Protein AF-A0A7W1DDN1-F1 (afdb_monomer)

Nearest PDB structures (foldseek):
  5iq5-assembly1_A  TM=3.857E-01  e=1.465E-01  Mayaro virus (strain Brazil)
  5isn-assembly1_A  TM=3.087E-01  e=7.282E-02  Venezuelan equine encephalitis virus (strain P676)
  8ro4-assembly1_C  TM=3.007E-01  e=2.648E-01  Agrobacterium tumefaciens
  8xca-assembly1_A  TM=4.453E-01  e=1.836E+00  unidentified

Radius of gyration: 21.24 Å; Cα contacts (8 Å, |Δi|>4): 737; chains: 1; bounding box: 54×48×70 Å

Mean predicted aligned error: 6.07 Å

Foldseek 3Di:
DVVVVVVVVVVVVVVVVVVVVLQCCFQPNQLLDADEAEAAAAWAPQFPVQAQAKEKEFEAQAFPDVSKQLVSLLVLLVVCLVVQGQAYEYAANLHHAQPVDLDDPPDDPVNVVSLLVSLLSSLVSNLVCVVSVHAAEYEHEQVCQNHPDLPHDGHVVSVVSSQVSNVVSVYHYAELAKDWRDRDDPPPPPDPDPPPSSNTEIEFEAHYVSNVRGDPPSHLVRADPSHIYAYEHADCVSQQPDEAQSALHYEYEHCLLLQADDPPPSQDHPCVVVDPDDDGRFAWDPPGHHHNHTYTYANHSTDDPDSTHHPRYHYMYMYGYRYDYD

Solvent-accessible surface area (backbone atoms only — not comparable to full-atom values): 16936 Å² total; per-residue (Å²): 114,78,68,59,56,52,52,52,51,50,51,50,51,49,53,52,50,52,52,52,52,52,49,47,39,14,49,66,47,37,47,65,43,73,39,78,45,81,43,81,42,57,28,46,60,45,37,76,92,48,54,68,40,33,38,34,40,40,22,25,46,16,30,71,42,75,84,56,35,65,70,43,52,47,52,48,47,54,47,48,61,75,65,61,38,72,30,38,41,35,20,14,18,49,28,50,35,71,49,80,66,90,76,60,97,70,72,51,73,64,62,53,50,53,50,52,50,25,45,52,48,42,34,58,62,50,36,62,42,45,78,68,72,36,52,36,37,29,22,46,19,36,26,33,23,32,20,64,48,68,85,43,70,65,34,67,69,49,34,50,52,47,48,54,50,31,44,74,55,60,33,46,71,30,62,33,28,50,42,76,47,62,83,83,58,92,86,56,88,83,60,99,60,82,82,77,61,92,63,26,42,29,46,30,16,23,22,21,53,52,68,72,46,51,35,61,71,63,15,51,72,62,50,62,87,79,57,16,55,43,35,37,21,6,47,58,73,59,50,59,75,42,60,61,61,73,36,46,35,28,39,20,13,72,47,35,25,45,22,52,38,61,89,97,36,73,66,47,34,69,54,55,80,75,46,98,57,89,71,64,16,37,48,76,54,79,99,58,58,34,61,66,37,38,45,32,28,39,28,10,45,32,58,71,104,50,62,49,16,35,86,36,48,16,39,44,39,36,32,36,32,37,65,32,80,128

Sequence (326 aa):
MASIWKYVKYIAFGLTGVVVLLLIWGVVIEPRLVDYKEETAVVPNLPAPWEGKRIALIADLQIGMWLGNENTITKIVNRIIKERPAAVLVAGDFVYKPTDEDEREDVEIEDVRNFMSEVNEAAALLRPLINAEIPTYAVLGNHDYGMGYPDSVKNERLAIAVRQTLETTGVRVIDNAAVPLVLSDERNTQNNSAINTDAALYVVGIGSRYAGNDKPEIALAQVPENASRIIFMHNPNSFAAFPAYTAPLAVAGHTHGGQIRIPFTENWSWMALLADEKIHGDGWIDGYGQAGNRLYVNRGIGFSYFPIRINCRPELTMFSLRRGNN

Structure (mmCIF, N/CA/C/O backbone):
data_AF-A0A7W1DDN1-F1
#
_entry.id   AF-A0A7W1DDN1-F1
#
loop_
_atom_site.group_PDB
_atom_site.id
_atom_site.type_symbol
_atom_site.label_atom_id
_atom_site.label_alt_id
_atom_site.label_comp_id
_atom_site.label_asym_id
_atom_site.label_entity_id
_atom_site.label_seq_id
_atom_site.pdbx_PDB_ins_code
_atom_site.Cartn_x
_atom_site.Cartn_y
_atom_site.Cartn_z
_atom_site.occupancy
_atom_site.B_iso_or_equiv
_atom_site.auth_seq_id
_atom_site.auth_comp_id
_atom_site.auth_asym_id
_atom_site.auth_atom_id
_atom_site.pdbx_PDB_model_num
ATOM 1 N N . MET A 1 1 ? 24.426 -26.703 -47.563 1.00 59.41 1 MET A N 1
ATOM 2 C CA . MET A 1 1 ? 24.827 -25.972 -46.336 1.00 59.41 1 MET A CA 1
ATOM 3 C C . MET A 1 1 ? 24.446 -24.488 -46.345 1.00 59.41 1 MET A C 1
ATOM 5 O O . MET A 1 1 ? 23.893 -24.042 -45.351 1.00 59.41 1 MET A O 1
ATOM 9 N N . ALA A 1 2 ? 24.645 -23.722 -47.429 1.00 63.59 2 ALA A N 1
ATOM 10 C CA . ALA A 1 2 ? 24.319 -22.282 -47.466 1.00 63.59 2 ALA A CA 1
ATOM 11 C C . ALA A 1 2 ? 22.829 -21.921 -47.221 1.00 63.59 2 ALA A C 1
ATOM 13 O O . ALA A 1 2 ? 22.548 -20.855 -46.679 1.00 63.59 2 ALA A O 1
ATOM 14 N N . SER A 1 3 ? 21.870 -22.797 -47.564 1.00 76.19 3 SER A N 1
ATOM 15 C CA . SER A 1 3 ? 20.437 -22.523 -47.345 1.00 76.19 3 SER A CA 1
ATOM 16 C C . SER A 1 3 ? 20.014 -22.631 -45.877 1.00 76.19 3 SER A C 1
ATOM 18 O O . SER A 1 3 ? 19.215 -21.819 -45.424 1.00 76.19 3 SER A O 1
ATOM 20 N N . ILE A 1 4 ? 20.591 -23.563 -45.108 1.00 81.19 4 ILE A N 1
ATOM 21 C CA . ILE A 1 4 ? 20.276 -23.767 -43.683 1.00 81.19 4 ILE A CA 1
ATOM 22 C C . ILE A 1 4 ? 20.675 -22.528 -42.870 1.00 81.19 4 ILE A C 1
ATOM 24 O O . ILE A 1 4 ? 19.881 -22.027 -42.079 1.00 81.19 4 ILE A O 1
ATOM 28 N N . TRP A 1 5 ? 21.849 -21.953 -43.144 1.00 83.25 5 TRP A N 1
ATOM 29 C CA . TRP A 1 5 ? 22.315 -20.726 -42.487 1.00 83.25 5 TRP A CA 1
ATOM 30 C C . TRP A 1 5 ? 21.426 -19.506 -42.754 1.00 83.25 5 TRP A C 1
ATOM 32 O O . TRP A 1 5 ? 21.336 -18.624 -41.904 1.00 83.25 5 TRP A O 1
ATOM 42 N N . LYS A 1 6 ? 20.741 -19.446 -43.903 1.00 84.12 6 LYS A N 1
ATOM 43 C CA . LYS A 1 6 ? 19.765 -18.388 -44.203 1.00 84.12 6 LYS A CA 1
ATOM 44 C C . LYS A 1 6 ? 18.532 -18.501 -43.297 1.00 84.12 6 LYS A C 1
ATOM 46 O O . LYS A 1 6 ? 18.113 -17.500 -42.725 1.00 84.12 6 LYS A O 1
ATOM 51 N N . TYR A 1 7 ? 18.000 -19.711 -43.112 1.00 86.31 7 TYR A N 1
ATOM 52 C CA . TYR A 1 7 ? 16.865 -19.954 -42.213 1.00 86.31 7 TYR A CA 1
ATOM 53 C C . TYR A 1 7 ? 17.231 -19.737 -40.745 1.00 86.31 7 TYR A C 1
ATOM 55 O O . TYR A 1 7 ? 16.480 -19.077 -40.036 1.00 86.31 7 TYR A O 1
ATOM 63 N N . VAL A 1 8 ? 18.409 -20.196 -40.309 1.00 89.12 8 VAL A N 1
ATOM 64 C CA . VAL A 1 8 ? 18.917 -19.928 -38.952 1.00 89.12 8 VAL A CA 1
ATOM 65 C C . VAL A 1 8 ? 19.012 -18.422 -38.691 1.00 89.12 8 VAL A C 1
ATOM 67 O O . VAL A 1 8 ? 18.563 -17.961 -37.648 1.00 89.12 8 VAL A O 1
ATOM 70 N N . LYS A 1 9 ? 19.512 -17.632 -39.655 1.00 87.94 9 LYS A N 1
ATOM 71 C CA . LYS A 1 9 ? 19.563 -16.163 -39.542 1.00 87.94 9 LYS A CA 1
ATOM 72 C C . LYS A 1 9 ? 18.176 -15.528 -39.436 1.00 87.94 9 LYS A C 1
ATOM 74 O O . LYS A 1 9 ? 18.003 -14.628 -38.624 1.00 87.94 9 LYS A O 1
ATOM 79 N N . TYR A 1 10 ? 17.196 -15.980 -40.220 1.00 91.19 10 TYR A N 1
ATOM 80 C CA . TYR A 1 10 ? 15.832 -15.447 -40.125 1.00 91.19 10 TYR A CA 1
ATOM 81 C C . TYR A 1 10 ? 15.130 -15.836 -38.827 1.00 91.19 10 TYR A C 1
ATOM 83 O O . TYR A 1 10 ? 14.442 -14.999 -38.254 1.00 91.19 10 TYR A O 1
ATOM 91 N N . ILE A 1 11 ? 15.331 -17.063 -38.343 1.00 91.38 11 ILE A N 1
ATOM 92 C CA . ILE A 1 11 ? 14.810 -17.500 -37.043 1.00 91.38 11 ILE A CA 1
ATOM 93 C C . ILE A 1 11 ? 15.438 -16.661 -35.931 1.00 91.38 11 ILE A C 1
ATOM 95 O O . ILE A 1 11 ? 14.713 -16.109 -35.112 1.00 91.38 11 ILE A O 1
ATOM 99 N N . ALA A 1 12 ? 16.764 -16.499 -35.936 1.00 90.06 12 ALA A N 1
ATOM 100 C CA . ALA A 1 12 ? 17.459 -15.663 -34.964 1.00 90.06 12 ALA A CA 1
ATOM 101 C C . ALA A 1 12 ? 16.953 -14.212 -35.004 1.00 90.06 12 ALA A C 1
ATOM 103 O O . ALA A 1 12 ? 16.608 -13.663 -33.966 1.00 90.06 12 ALA A O 1
ATOM 104 N N . PHE A 1 13 ? 16.816 -13.621 -36.196 1.00 92.75 13 PHE A N 1
ATOM 105 C CA . PHE A 1 13 ? 16.276 -12.269 -36.360 1.00 92.75 13 PHE A CA 1
ATOM 106 C C . PHE A 1 13 ? 14.831 -12.149 -35.857 1.00 92.75 13 PHE A C 1
ATOM 108 O O . PHE A 1 13 ? 14.495 -11.182 -35.177 1.00 92.75 13 PHE A O 1
ATOM 115 N N . GLY A 1 14 ? 13.984 -13.143 -36.142 1.00 92.69 14 GLY A N 1
ATOM 116 C CA . GLY A 1 14 ? 12.615 -13.202 -35.635 1.00 92.69 14 GLY A CA 1
ATOM 117 C C . GLY A 1 14 ? 12.566 -13.270 -34.108 1.00 92.69 14 GLY A C 1
ATOM 118 O O . GLY A 1 14 ? 11.836 -12.501 -33.489 1.00 92.69 14 GLY A O 1
ATOM 119 N N . LEU A 1 15 ? 13.391 -14.123 -33.494 1.00 93.38 15 LEU A N 1
ATOM 120 C CA . LEU A 1 15 ? 13.499 -14.234 -32.036 1.00 93.38 15 LEU A CA 1
ATOM 121 C C . LEU A 1 15 ? 14.002 -12.934 -31.402 1.00 93.38 15 LEU A C 1
ATOM 123 O O . LEU A 1 15 ? 13.421 -12.472 -30.423 1.00 93.38 15 LEU A O 1
ATOM 127 N N . THR A 1 16 ? 15.024 -12.299 -31.982 1.00 93.38 16 THR A N 1
ATOM 128 C CA . THR A 1 16 ? 15.487 -10.978 -31.536 1.00 93.38 16 THR A CA 1
ATOM 129 C C . THR A 1 16 ? 14.369 -9.943 -31.631 1.00 93.38 16 THR A C 1
ATOM 131 O O . THR A 1 16 ? 14.168 -9.183 -30.688 1.00 93.38 16 THR A O 1
ATOM 134 N N . GLY A 1 17 ? 13.600 -9.941 -32.724 1.00 95.44 17 GLY A N 1
ATOM 135 C CA . GLY A 1 17 ? 12.442 -9.064 -32.884 1.00 95.44 17 GLY A CA 1
ATOM 136 C C . GLY A 1 17 ? 11.401 -9.253 -31.777 1.00 95.44 17 GLY A C 1
ATOM 137 O O . GLY A 1 17 ? 10.940 -8.270 -31.203 1.00 95.44 17 GLY A O 1
ATOM 138 N N . VAL A 1 18 ? 11.083 -10.500 -31.417 1.00 94.06 18 VAL A N 1
ATOM 139 C CA . VAL A 1 18 ? 10.159 -10.808 -30.311 1.00 94.06 18 VAL A CA 1
ATOM 140 C C . VAL A 1 18 ? 10.694 -10.295 -28.974 1.00 94.06 18 VAL A C 1
ATOM 142 O O . VAL A 1 18 ? 9.952 -9.653 -28.238 1.00 94.06 18 VAL A O 1
ATOM 145 N N . VAL A 1 19 ? 11.976 -10.518 -28.670 1.00 93.81 19 VAL A N 1
ATOM 146 C CA . VAL A 1 19 ? 12.595 -10.023 -27.428 1.00 93.81 19 VAL A CA 1
ATOM 147 C C . VAL A 1 19 ? 12.549 -8.496 -27.361 1.00 93.81 19 VAL A C 1
ATOM 149 O O . VAL A 1 19 ? 12.159 -7.944 -26.337 1.00 93.81 19 VAL A O 1
ATOM 152 N N . VAL A 1 20 ? 12.877 -7.801 -28.455 1.00 95.44 20 VAL A N 1
ATOM 153 C CA . VAL A 1 20 ? 12.804 -6.332 -28.517 1.00 95.44 20 VAL A CA 1
ATOM 154 C C . VAL A 1 20 ? 11.375 -5.843 -28.288 1.00 95.44 20 VAL A C 1
ATOM 156 O O . VAL A 1 20 ? 11.170 -4.913 -27.513 1.00 95.44 20 VAL A O 1
ATOM 159 N N . LEU A 1 21 ? 10.378 -6.479 -28.906 1.00 96.06 21 LEU A N 1
ATOM 160 C CA . LEU A 1 21 ? 8.973 -6.123 -28.698 1.00 96.06 21 LEU A CA 1
ATOM 161 C C . LEU A 1 21 ? 8.521 -6.365 -27.253 1.00 96.06 21 LEU A C 1
ATOM 163 O O . LEU A 1 21 ? 7.817 -5.523 -26.702 1.00 96.06 21 LEU A O 1
ATOM 167 N N . LEU A 1 22 ? 8.953 -7.462 -26.623 1.00 94.75 22 LEU A N 1
ATOM 168 C CA . LEU A 1 22 ? 8.669 -7.742 -25.212 1.00 94.75 22 LEU A CA 1
ATOM 169 C C . LEU A 1 22 ? 9.327 -6.724 -24.277 1.00 94.75 22 LEU A C 1
ATOM 171 O O . LEU A 1 22 ? 8.698 -6.301 -23.312 1.00 94.75 22 LEU A O 1
ATOM 175 N N . LEU A 1 23 ? 10.553 -6.286 -24.571 1.00 94.62 23 LEU A N 1
ATOM 176 C CA . LEU A 1 23 ? 11.222 -5.230 -23.807 1.00 94.62 23 LEU A CA 1
ATOM 177 C C . LEU A 1 23 ? 10.514 -3.882 -23.973 1.00 94.62 23 LEU A C 1
ATOM 179 O O . LEU A 1 23 ? 10.265 -3.199 -22.984 1.00 94.62 23 LEU A O 1
ATOM 183 N N . ILE A 1 24 ? 10.129 -3.510 -25.199 1.00 96.06 24 ILE A N 1
ATOM 184 C CA . ILE A 1 24 ? 9.346 -2.287 -25.443 1.00 96.06 24 ILE A CA 1
ATOM 185 C C . ILE A 1 24 ? 8.025 -2.355 -24.678 1.00 96.06 24 ILE A C 1
ATOM 187 O O . ILE A 1 24 ? 7.665 -1.406 -23.981 1.00 96.06 24 ILE A O 1
ATOM 191 N N . TRP A 1 25 ? 7.320 -3.482 -24.771 1.00 96.56 25 TRP A N 1
ATOM 192 C CA . TRP A 1 25 ? 6.088 -3.709 -24.031 1.00 96.56 25 TRP A CA 1
ATOM 193 C C . TRP A 1 25 ? 6.311 -3.554 -22.523 1.00 96.56 25 TRP A C 1
ATOM 195 O O . TRP A 1 25 ? 5.630 -2.747 -21.891 1.00 96.56 25 TRP A O 1
ATOM 205 N N . GLY A 1 26 ? 7.304 -4.250 -21.971 1.00 95.94 26 GLY A N 1
ATOM 206 C CA . GLY A 1 26 ? 7.542 -4.310 -20.535 1.00 95.94 26 GLY A CA 1
ATOM 207 C C . GLY A 1 26 ? 8.173 -3.064 -19.914 1.00 95.94 26 GLY A C 1
ATOM 208 O O . GLY A 1 26 ? 8.063 -2.880 -18.709 1.00 95.94 26 GLY A O 1
ATOM 209 N N . VAL A 1 27 ? 8.820 -2.195 -20.693 1.00 95.25 27 VAL A N 1
ATOM 210 C CA . VAL A 1 27 ? 9.448 -0.955 -20.187 1.00 95.25 27 VAL A CA 1
ATOM 211 C C . VAL A 1 27 ? 8.576 0.274 -20.465 1.00 95.25 27 VAL A C 1
ATOM 213 O O . VAL A 1 27 ? 8.474 1.191 -19.645 1.00 95.25 27 VAL A O 1
ATOM 216 N N . VAL A 1 28 ? 7.925 0.318 -21.630 1.00 95.56 28 VAL A N 1
ATOM 217 C CA . VAL A 1 28 ? 7.221 1.520 -22.102 1.00 95.56 28 VAL A CA 1
ATOM 218 C C . VAL A 1 28 ? 5.719 1.426 -21.874 1.00 95.56 28 VAL A C 1
ATOM 220 O O . VAL A 1 28 ? 5.109 2.412 -21.460 1.00 95.56 28 VAL A O 1
ATOM 223 N N . ILE A 1 29 ? 5.113 0.266 -22.143 1.00 96.88 29 ILE A N 1
ATOM 224 C CA . ILE A 1 29 ? 3.654 0.139 -22.223 1.00 96.88 29 ILE A CA 1
ATOM 225 C C . ILE A 1 29 ? 3.082 -0.396 -20.914 1.00 96.88 29 ILE A C 1
ATOM 227 O O . ILE A 1 29 ? 2.358 0.315 -20.221 1.00 96.88 29 ILE A O 1
ATOM 231 N N . GLU A 1 30 ? 3.407 -1.634 -20.555 1.00 96.88 30 GLU A N 1
ATOM 232 C CA . GLU A 1 30 ? 2.763 -2.341 -19.451 1.00 96.88 30 GLU A CA 1
ATOM 233 C C . GLU A 1 30 ? 2.913 -1.652 -18.087 1.00 96.88 30 GLU A C 1
ATOM 235 O O . GLU A 1 30 ? 1.894 -1.507 -17.405 1.00 96.88 30 GLU A O 1
ATOM 240 N N . PRO A 1 31 ? 4.085 -1.109 -17.697 1.00 96.62 31 PRO A N 1
ATOM 241 C CA . PRO A 1 31 ? 4.200 -0.392 -16.431 1.00 96.62 31 PRO A CA 1
ATOM 242 C C . PRO A 1 31 ? 3.328 0.865 -16.344 1.00 96.62 31 PRO A C 1
ATOM 244 O O . PRO A 1 31 ? 3.237 1.477 -15.288 1.00 96.62 31 PRO A O 1
ATOM 247 N N . ARG A 1 32 ? 2.731 1.318 -17.453 1.00 96.75 32 ARG A N 1
ATOM 248 C CA . ARG A 1 32 ? 1.926 2.549 -17.533 1.00 96.75 32 ARG A CA 1
ATOM 249 C C . ARG A 1 32 ? 0.430 2.216 -17.583 1.00 96.75 32 ARG A C 1
ATOM 251 O O . ARG A 1 32 ? -0.406 3.128 -17.599 1.00 96.75 32 ARG A O 1
ATOM 258 N N . LEU A 1 33 ? 0.097 0.921 -17.603 1.00 97.56 33 LEU A N 1
ATOM 259 C CA . LEU A 1 33 ? -1.249 0.369 -17.570 1.00 97.56 33 LEU A CA 1
ATOM 260 C C . LEU A 1 33 ? -1.569 -0.104 -16.148 1.00 97.56 33 LEU A C 1
ATOM 262 O O . LEU A 1 33 ? -1.172 -1.191 -15.747 1.00 97.56 33 LEU A O 1
ATOM 266 N N . VAL A 1 34 ? -2.343 0.679 -15.402 1.00 97.88 34 VAL A N 1
ATOM 267 C CA . VAL A 1 34 ? -2.753 0.330 -14.030 1.00 97.88 34 VAL A CA 1
ATOM 268 C C . VAL A 1 34 ? -3.781 -0.792 -14.050 1.00 97.88 34 VAL A C 1
ATOM 270 O O . VAL A 1 34 ? -4.724 -0.740 -14.843 1.00 97.88 34 VAL A O 1
ATOM 273 N N . ASP A 1 35 ? -3.603 -1.794 -13.202 1.00 97.31 35 ASP A N 1
ATOM 274 C CA . ASP A 1 35 ? -4.632 -2.760 -12.848 1.00 97.31 35 ASP A CA 1
ATOM 275 C C . ASP A 1 35 ? -5.450 -2.228 -11.661 1.00 97.31 35 ASP A C 1
ATOM 277 O O . ASP A 1 35 ? -4.904 -1.902 -10.605 1.00 97.31 35 ASP A O 1
ATOM 281 N N . TYR A 1 36 ? -6.756 -2.079 -11.867 1.00 98.06 36 TYR A N 1
ATOM 282 C CA . TYR A 1 36 ? -7.685 -1.549 -10.873 1.00 98.06 36 TYR A CA 1
ATOM 283 C C . TYR A 1 36 ? -8.460 -2.720 -10.279 1.00 98.06 36 TYR A C 1
ATOM 285 O O . TYR A 1 36 ? -9.396 -3.219 -10.907 1.00 98.06 36 TYR A O 1
ATOM 293 N N . LYS A 1 37 ? -8.059 -3.163 -9.088 1.00 97.69 37 LYS A N 1
ATOM 294 C CA . LYS A 1 37 ? -8.688 -4.295 -8.409 1.00 97.69 37 LYS A CA 1
ATOM 295 C C . LYS A 1 37 ? -9.741 -3.831 -7.417 1.00 97.69 37 LYS A C 1
ATOM 297 O O . LYS A 1 37 ? -9.518 -2.900 -6.649 1.00 97.69 37 LYS A O 1
ATOM 302 N N . GLU A 1 38 ? -10.865 -4.531 -7.413 1.00 98.19 38 GLU A N 1
ATOM 303 C CA . GLU A 1 38 ? -11.944 -4.371 -6.443 1.00 98.19 38 GLU A CA 1
ATOM 304 C C . GLU A 1 38 ? -12.031 -5.662 -5.634 1.00 98.19 38 GLU A C 1
ATOM 306 O O . GLU A 1 38 ? -12.272 -6.735 -6.185 1.00 98.19 38 GLU A O 1
ATOM 311 N N . GLU A 1 39 ? -11.831 -5.558 -4.329 1.00 98.12 39 GLU A N 1
ATOM 312 C CA . GLU A 1 39 ? -11.772 -6.693 -3.415 1.00 98.12 39 GLU A CA 1
ATOM 313 C C . GLU A 1 39 ? -12.819 -6.542 -2.315 1.00 98.12 39 GLU A C 1
ATOM 315 O O . GLU A 1 39 ? -13.171 -5.437 -1.901 1.00 98.12 39 GLU A O 1
ATOM 320 N N . THR A 1 40 ? -13.329 -7.662 -1.809 1.00 97.50 40 THR A N 1
ATOM 321 C CA . THR A 1 40 ? -14.239 -7.651 -0.656 1.00 97.50 40 THR A CA 1
ATOM 322 C C . THR A 1 40 ? -13.488 -8.067 0.598 1.00 97.50 40 THR A C 1
ATOM 324 O O . THR A 1 40 ? -13.022 -9.201 0.710 1.00 97.50 40 THR A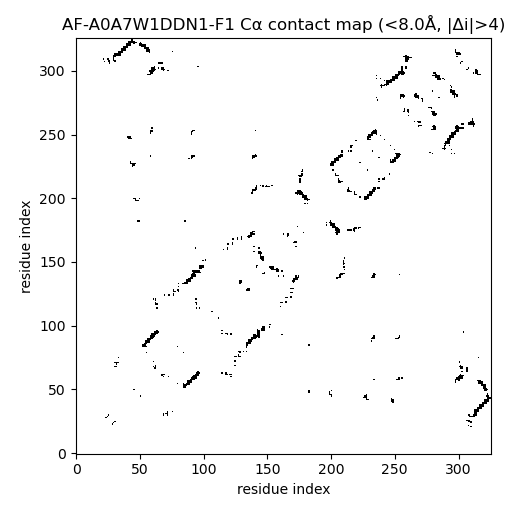 O 1
ATOM 327 N N . ALA A 1 41 ? -13.409 -7.159 1.568 1.00 96.31 41 ALA A N 1
ATOM 328 C CA . ALA A 1 41 ? -12.761 -7.405 2.845 1.00 96.31 41 ALA A CA 1
ATOM 329 C C . ALA A 1 41 ? -13.807 -7.657 3.934 1.00 96.31 41 ALA A C 1
ATOM 331 O O . ALA A 1 41 ? -14.572 -6.766 4.303 1.00 96.31 41 ALA A O 1
ATOM 332 N N . VAL A 1 42 ? -13.833 -8.884 4.452 1.00 95.75 42 VAL A N 1
ATOM 333 C CA . VAL A 1 42 ? -14.724 -9.277 5.548 1.00 95.75 42 VAL A CA 1
ATOM 334 C C . VAL A 1 42 ? -14.026 -8.991 6.875 1.00 95.75 42 VAL A C 1
ATOM 336 O O . VAL A 1 42 ? -12.993 -9.590 7.162 1.00 95.75 42 VAL A O 1
ATOM 339 N N . VAL A 1 43 ? -14.588 -8.085 7.675 1.00 96.25 43 VAL A N 1
ATOM 340 C CA . VAL A 1 43 ? -14.000 -7.621 8.940 1.00 96.25 43 VAL A CA 1
ATOM 341 C C . VAL A 1 43 ? -14.927 -7.984 10.109 1.00 96.25 43 VAL A C 1
ATOM 343 O O . VAL A 1 43 ? -16.077 -7.531 10.138 1.00 96.25 43 VAL A O 1
ATOM 346 N N . PRO A 1 44 ? -14.467 -8.792 11.081 1.00 95.06 44 PRO A N 1
ATOM 347 C CA . PRO A 1 44 ? -15.221 -9.088 12.296 1.00 95.06 44 PRO A CA 1
ATOM 348 C C . PRO A 1 44 ? -15.561 -7.823 13.084 1.00 95.06 44 PRO A C 1
ATOM 350 O O . PRO A 1 44 ? -14.770 -6.879 13.140 1.00 95.06 44 PRO A O 1
ATOM 353 N N . ASN A 1 45 ? -16.748 -7.812 13.694 1.00 93.44 45 ASN A N 1
ATOM 354 C CA . ASN A 1 45 ? -17.256 -6.694 14.498 1.00 93.44 45 ASN A CA 1
ATOM 355 C C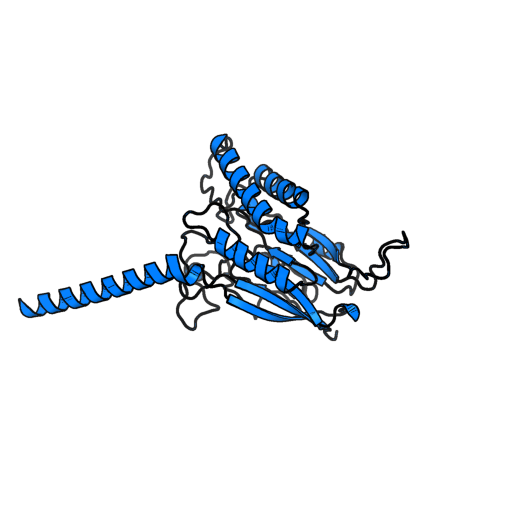 . ASN A 1 45 ? -17.252 -5.328 13.782 1.00 93.44 45 ASN A C 1
ATOM 357 O O . ASN A 1 45 ? -17.247 -4.292 14.445 1.00 93.44 45 ASN A O 1
ATOM 361 N N . LEU A 1 46 ? -17.277 -5.307 12.441 1.00 95.50 46 LEU A N 1
ATOM 362 C CA . LEU A 1 46 ? -17.337 -4.064 11.673 1.00 95.50 46 LEU A CA 1
ATOM 363 C C . LEU A 1 46 ? -18.578 -3.243 12.082 1.00 95.50 46 LEU A C 1
ATOM 365 O O . LEU A 1 46 ? -19.702 -3.757 11.975 1.00 95.50 46 LEU A O 1
ATOM 369 N N . PRO A 1 47 ? -18.416 -1.985 12.536 1.00 93.12 47 PRO A N 1
ATOM 370 C CA . PRO A 1 47 ? -19.550 -1.155 12.917 1.00 93.12 47 PRO A CA 1
ATOM 371 C C . PRO A 1 47 ? -20.447 -0.857 11.713 1.00 93.12 47 PRO A C 1
ATOM 373 O O . PRO A 1 47 ? -19.969 -0.674 10.596 1.00 93.12 47 PRO A O 1
ATOM 376 N N . ALA A 1 48 ? -21.760 -0.758 11.937 1.00 92.94 48 ALA A N 1
ATOM 377 C CA . ALA A 1 48 ? -22.741 -0.603 10.858 1.00 92.94 48 ALA A CA 1
ATOM 378 C C . ALA A 1 48 ? -22.461 0.565 9.879 1.00 92.94 48 ALA A C 1
ATOM 380 O O . ALA A 1 48 ? -22.642 0.360 8.680 1.00 92.94 48 ALA A O 1
ATOM 381 N N . PRO A 1 49 ? -21.976 1.751 10.313 1.00 93.06 49 PRO A N 1
ATOM 382 C CA . PRO A 1 49 ? -21.634 2.843 9.391 1.00 93.06 49 PRO A CA 1
ATOM 383 C C . PRO A 1 49 ? -20.503 2.531 8.395 1.00 93.06 49 PRO A C 1
ATOM 385 O O . PRO A 1 49 ? -20.388 3.208 7.371 1.00 93.06 49 PRO A O 1
ATOM 388 N N . TRP A 1 50 ? -19.669 1.527 8.689 1.00 95.19 50 TRP A N 1
ATOM 389 C CA . TRP A 1 50 ? -18.558 1.092 7.840 1.00 95.19 50 TRP A CA 1
ATOM 390 C C . TRP A 1 50 ? -18.959 0.069 6.774 1.00 95.19 50 TRP A C 1
ATOM 392 O O . TRP A 1 50 ? -18.187 -0.165 5.845 1.00 95.19 50 TRP A O 1
ATOM 402 N N . GLU A 1 51 ? -20.151 -0.525 6.866 1.00 95.81 51 GLU A N 1
ATOM 403 C CA . GLU A 1 51 ? -20.643 -1.486 5.876 1.00 95.81 51 GLU A CA 1
ATOM 404 C C . GLU A 1 51 ? -20.693 -0.844 4.478 1.00 95.81 51 GLU A C 1
ATOM 406 O O . GLU A 1 51 ? -21.310 0.203 4.269 1.00 95.81 51 GLU A O 1
ATOM 411 N N . GLY A 1 52 ? -20.014 -1.461 3.508 1.00 96.62 52 GLY A N 1
ATOM 412 C CA . GLY A 1 52 ? -19.917 -0.968 2.134 1.00 96.62 52 GLY A CA 1
ATOM 413 C C . GLY A 1 52 ? -19.011 0.254 1.940 1.00 96.62 52 GLY A C 1
ATOM 414 O O . GLY A 1 52 ? -18.855 0.710 0.805 1.00 96.62 52 GLY A O 1
ATOM 415 N N . LYS A 1 53 ? -18.386 0.792 2.999 1.00 97.69 53 LYS A N 1
ATOM 416 C CA . LYS A 1 53 ? -17.320 1.794 2.845 1.00 97.69 53 LYS A CA 1
ATOM 417 C C . LYS A 1 53 ? -16.111 1.156 2.177 1.00 97.69 53 LYS A C 1
ATOM 419 O O . LYS A 1 53 ? -15.899 -0.051 2.275 1.00 97.69 53 LYS A O 1
ATOM 424 N N . ARG A 1 54 ? -15.326 1.984 1.487 1.00 98.38 54 ARG A N 1
ATOM 425 C CA . ARG A 1 54 ? -14.170 1.521 0.722 1.00 98.38 54 ARG A CA 1
ATOM 426 C C . ARG A 1 54 ? -12.862 2.065 1.275 1.00 98.38 54 ARG A C 1
ATOM 428 O O . ARG A 1 54 ? -12.822 3.224 1.683 1.00 98.38 54 ARG A O 1
ATOM 435 N N . ILE A 1 55 ? -11.818 1.242 1.261 1.00 98.62 55 ILE A N 1
ATOM 436 C CA . ILE A 1 55 ? -10.446 1.603 1.637 1.00 98.62 55 ILE A CA 1
ATOM 437 C C . ILE A 1 55 ? -9.542 1.333 0.437 1.00 98.62 55 ILE A C 1
ATOM 439 O O . ILE A 1 55 ? -9.558 0.228 -0.103 1.00 98.62 55 ILE A O 1
ATOM 443 N N . ALA A 1 56 ? -8.767 2.328 0.016 1.00 98.88 56 ALA A N 1
ATOM 444 C CA . ALA A 1 56 ? -7.790 2.148 -1.052 1.00 98.88 56 ALA A CA 1
ATOM 445 C C . ALA A 1 56 ? -6.453 1.655 -0.490 1.00 98.88 56 ALA A C 1
ATOM 447 O O . ALA A 1 56 ? -6.035 2.092 0.581 1.00 98.88 56 ALA A O 1
ATOM 448 N N . LEU A 1 57 ? -5.769 0.798 -1.242 1.00 98.88 57 LEU A N 1
ATOM 449 C CA . LEU A 1 57 ? -4.413 0.338 -0.967 1.00 98.88 57 LEU A CA 1
ATOM 450 C C . LEU A 1 57 ? -3.517 0.614 -2.173 1.00 98.88 57 LEU A C 1
ATOM 452 O O . LEU A 1 57 ? -3.839 0.239 -3.304 1.00 98.88 57 LEU A O 1
ATOM 456 N N . ILE A 1 58 ? -2.376 1.232 -1.892 1.00 98.81 58 ILE A N 1
ATOM 457 C CA . ILE A 1 58 ? -1.239 1.364 -2.801 1.00 98.81 58 ILE A CA 1
ATOM 458 C C . ILE A 1 58 ? 0.046 1.010 -2.048 1.00 98.81 58 ILE A C 1
ATOM 460 O O . ILE A 1 58 ? 0.093 1.090 -0.820 1.00 98.81 58 ILE A O 1
ATOM 464 N N . ALA A 1 59 ? 1.086 0.617 -2.769 1.00 98.31 59 ALA A N 1
ATOM 465 C CA . ALA A 1 59 ? 2.370 0.242 -2.190 1.00 98.31 59 ALA A CA 1
ATOM 466 C C . ALA A 1 59 ? 3.512 0.563 -3.160 1.00 98.31 59 ALA A C 1
ATOM 468 O O . ALA A 1 59 ? 3.263 0.800 -4.349 1.00 98.31 59 ALA A O 1
ATOM 469 N N . ASP A 1 60 ? 4.738 0.572 -2.640 1.00 97.62 60 ASP A N 1
ATOM 470 C CA . ASP A 1 60 ? 5.984 0.595 -3.401 1.00 97.62 60 ASP A CA 1
ATOM 471 C C . ASP A 1 60 ? 5.983 1.669 -4.502 1.00 97.62 60 ASP A C 1
ATOM 473 O O . ASP A 1 60 ? 5.962 1.368 -5.702 1.00 97.62 60 ASP A O 1
ATOM 477 N N . LEU A 1 61 ? 5.938 2.946 -4.105 1.00 97.75 61 LEU A N 1
ATOM 478 C CA . LEU A 1 61 ? 6.023 4.061 -5.056 1.00 97.75 61 LEU A CA 1
ATOM 479 C C . LEU A 1 61 ? 7.396 4.092 -5.728 1.00 97.75 61 LEU A C 1
ATOM 481 O O . LEU A 1 61 ? 7.463 4.316 -6.938 1.00 97.75 61 LEU A O 1
ATOM 485 N N . GLN A 1 62 ? 8.447 3.815 -4.946 1.00 95.50 62 GLN A N 1
ATOM 486 C CA . GLN A 1 62 ? 9.832 3.666 -5.399 1.00 95.50 62 GLN A CA 1
ATOM 487 C C . GLN A 1 62 ? 10.312 4.841 -6.271 1.00 95.50 62 GLN A C 1
ATOM 489 O O . GLN A 1 62 ? 10.839 4.657 -7.372 1.00 95.50 62 GLN A O 1
ATOM 494 N N . ILE A 1 63 ? 10.090 6.067 -5.789 1.00 95.88 63 ILE A N 1
ATOM 495 C CA . ILE A 1 63 ? 10.549 7.302 -6.440 1.00 95.88 63 ILE A CA 1
ATOM 496 C C . ILE A 1 63 ? 12.078 7.361 -6.438 1.00 95.88 63 ILE A C 1
ATOM 498 O O . ILE A 1 63 ? 12.693 7.078 -5.419 1.00 95.88 63 ILE A O 1
ATOM 502 N N . GLY A 1 64 ? 12.687 7.746 -7.561 1.00 88.75 64 GLY A N 1
ATOM 503 C CA . GLY A 1 64 ? 14.149 7.818 -7.711 1.00 88.75 64 GLY A CA 1
ATOM 504 C C . GLY A 1 64 ? 14.731 6.786 -8.679 1.00 88.75 64 GLY A C 1
ATOM 505 O O . GLY A 1 64 ? 15.865 6.926 -9.136 1.00 88.75 64 GLY A O 1
ATOM 506 N N . MET A 1 65 ? 13.955 5.778 -9.095 1.00 88.31 65 MET A N 1
ATOM 507 C CA . MET A 1 65 ? 14.406 4.869 -10.151 1.00 88.31 65 MET A CA 1
ATOM 508 C C . MET A 1 65 ? 14.379 5.529 -11.534 1.00 88.31 65 MET A C 1
ATOM 510 O O . MET A 1 65 ? 13.418 6.202 -11.913 1.00 88.31 65 MET A O 1
ATOM 514 N N . TRP A 1 66 ? 15.396 5.256 -12.354 1.00 86.56 66 TRP A N 1
ATOM 515 C CA . TRP A 1 66 ? 15.386 5.660 -13.757 1.00 86.56 66 TRP A CA 1
ATOM 516 C C . TRP A 1 66 ? 14.193 5.039 -14.500 1.00 86.56 66 TRP A C 1
ATOM 518 O O . TRP A 1 66 ? 13.849 3.876 -14.300 1.00 86.56 66 TRP A O 1
ATOM 528 N N . LEU A 1 67 ? 13.567 5.814 -15.393 1.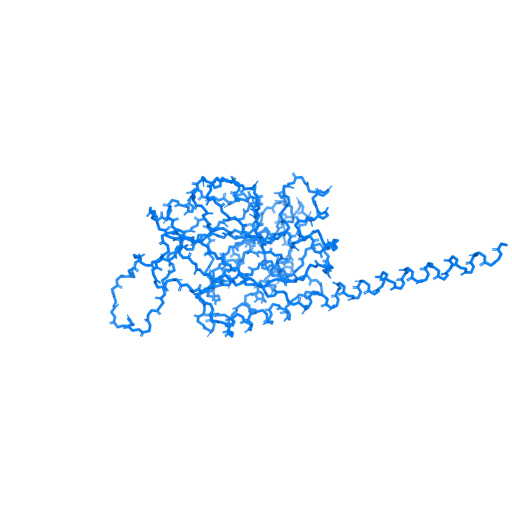00 89.44 67 LEU A N 1
ATOM 529 C CA . LEU A 1 67 ? 12.313 5.435 -16.068 1.00 89.44 67 LEU A CA 1
ATOM 530 C C . LEU A 1 67 ? 11.149 5.147 -15.102 1.00 89.44 67 LEU A C 1
ATOM 532 O O . LEU A 1 67 ? 10.273 4.339 -15.441 1.00 89.44 67 LEU A O 1
ATOM 536 N N . GLY A 1 68 ? 11.147 5.834 -13.955 1.00 90.50 68 GLY A N 1
ATOM 537 C CA . GLY A 1 68 ? 10.160 5.766 -12.885 1.00 90.50 68 GLY A CA 1
ATOM 538 C C . GLY A 1 68 ? 8.696 5.860 -13.321 1.00 90.50 68 GLY A C 1
ATOM 539 O O . GLY A 1 68 ? 8.324 5.894 -14.505 1.00 90.50 68 GLY A O 1
ATOM 540 N N . ASN A 1 69 ? 7.813 5.771 -12.333 1.00 95.19 69 ASN A N 1
ATOM 541 C CA . ASN A 1 69 ? 6.384 5.599 -12.576 1.00 95.19 69 ASN A CA 1
ATOM 542 C C . ASN A 1 69 ? 5.520 6.725 -12.001 1.00 95.19 69 ASN A C 1
ATOM 544 O O . ASN A 1 69 ? 4.327 6.535 -11.774 1.00 95.19 69 ASN A O 1
ATOM 548 N N . GLU A 1 70 ? 6.086 7.919 -11.852 1.00 96.88 70 GLU A N 1
ATOM 549 C CA . GLU A 1 70 ? 5.479 9.127 -11.275 1.00 96.88 70 GLU A CA 1
ATOM 550 C C . GLU A 1 70 ? 4.168 9.499 -11.980 1.00 96.88 70 GLU A C 1
ATOM 552 O O . GLU A 1 70 ? 3.156 9.819 -11.351 1.00 96.88 70 GLU A O 1
ATOM 557 N N . ASN A 1 71 ? 4.133 9.373 -13.310 1.00 96.75 71 ASN A N 1
ATOM 558 C CA . ASN A 1 71 ? 2.922 9.604 -14.101 1.00 96.75 71 ASN A CA 1
ATOM 559 C C . ASN A 1 71 ? 1.820 8.579 -13.793 1.00 96.75 71 ASN A C 1
ATOM 561 O O . ASN A 1 71 ? 0.632 8.907 -13.801 1.00 96.75 71 ASN A O 1
ATOM 565 N N . THR A 1 72 ? 2.191 7.327 -13.534 1.00 98.25 72 THR A N 1
ATOM 566 C CA . THR A 1 72 ? 1.245 6.269 -13.159 1.00 98.25 72 THR A CA 1
ATOM 567 C C . THR A 1 72 ? 0.763 6.453 -11.725 1.00 98.25 72 THR A C 1
ATOM 569 O O . THR A 1 72 ? -0.437 6.332 -11.486 1.00 98.25 72 THR A O 1
ATOM 572 N N . ILE A 1 73 ? 1.647 6.852 -10.805 1.00 98.56 73 ILE A N 1
ATOM 573 C CA . ILE A 1 73 ? 1.283 7.260 -9.441 1.00 98.56 73 ILE A CA 1
ATOM 574 C C . ILE A 1 73 ? 0.271 8.408 -9.503 1.00 98.56 73 ILE A C 1
ATOM 576 O O . ILE A 1 73 ? -0.800 8.312 -8.914 1.00 98.56 73 ILE A O 1
ATOM 580 N N . THR A 1 74 ? 0.531 9.433 -10.318 1.00 98.62 74 THR A N 1
ATOM 581 C CA . THR A 1 74 ? -0.400 10.549 -10.547 1.00 98.62 74 THR A CA 1
ATOM 582 C C . THR A 1 74 ? -1.768 10.067 -11.050 1.00 98.62 74 THR A C 1
ATOM 584 O O . THR A 1 74 ? -2.807 10.497 -10.547 1.00 98.62 74 THR A O 1
ATOM 587 N N . LYS A 1 75 ? -1.810 9.138 -12.020 1.00 98.56 75 LYS A N 1
ATOM 588 C CA . LYS A 1 75 ? -3.072 8.540 -12.504 1.00 98.56 75 LYS A CA 1
ATOM 589 C C . LYS A 1 75 ? -3.821 7.797 -11.395 1.00 98.56 75 LYS A C 1
ATOM 591 O O . LYS A 1 75 ? -5.044 7.906 -11.320 1.00 98.56 75 LYS A O 1
ATOM 596 N N . ILE A 1 76 ? -3.105 7.046 -10.560 1.00 98.81 76 ILE A N 1
ATOM 597 C CA . ILE A 1 76 ? -3.663 6.301 -9.426 1.00 98.81 76 ILE A CA 1
ATOM 598 C C . ILE A 1 76 ? -4.215 7.262 -8.372 1.00 98.81 76 ILE A C 1
ATOM 600 O O . ILE A 1 76 ? -5.371 7.127 -7.985 1.00 98.81 76 ILE A O 1
ATOM 604 N N . VAL A 1 77 ? -3.456 8.286 -7.983 1.00 98.88 77 VAL A N 1
ATOM 605 C CA . VAL A 1 77 ? -3.890 9.323 -7.036 1.00 98.88 77 VAL A CA 1
ATOM 606 C C . VAL A 1 77 ? -5.144 10.035 -7.542 1.00 98.88 77 VAL A C 1
ATOM 608 O O . VAL A 1 77 ? -6.138 10.121 -6.824 1.00 98.88 77 VAL A O 1
ATOM 611 N N . ASN A 1 78 ? -5.169 10.450 -8.811 1.00 98.75 78 ASN A N 1
ATOM 612 C CA . ASN A 1 78 ? -6.359 11.054 -9.417 1.00 98.75 78 ASN A CA 1
ATOM 613 C C . ASN A 1 78 ? -7.564 10.103 -9.415 1.00 98.75 78 ASN A C 1
ATOM 615 O O . ASN A 1 78 ? -8.705 10.535 -9.221 1.00 98.75 78 ASN A O 1
ATOM 619 N N . ARG A 1 79 ? -7.330 8.801 -9.619 1.00 98.69 79 ARG A N 1
ATOM 620 C CA . ARG A 1 79 ? -8.383 7.789 -9.537 1.00 98.69 79 ARG A CA 1
ATOM 621 C C . ARG A 1 79 ? -8.921 7.660 -8.112 1.00 98.69 79 ARG A C 1
ATOM 623 O O . ARG A 1 79 ? -10.136 7.688 -7.947 1.00 98.69 79 ARG A O 1
ATOM 630 N N . ILE A 1 80 ? -8.051 7.593 -7.107 1.00 98.88 80 ILE A N 1
ATOM 631 C CA . ILE A 1 80 ? -8.431 7.553 -5.688 1.00 98.88 80 ILE A CA 1
ATOM 632 C C . ILE A 1 80 ? -9.280 8.778 -5.326 1.00 98.88 80 ILE A C 1
ATOM 634 O O . ILE A 1 80 ? -10.353 8.629 -4.744 1.00 98.88 80 ILE A O 1
ATOM 638 N N . ILE A 1 81 ? -8.859 9.979 -5.736 1.00 98.81 81 ILE A N 1
ATOM 639 C CA . ILE A 1 81 ? -9.604 11.227 -5.490 1.00 98.81 81 ILE A CA 1
ATOM 640 C C . ILE A 1 81 ? -11.002 11.166 -6.101 1.00 98.81 81 ILE A C 1
ATOM 642 O O . ILE A 1 81 ? -11.978 11.535 -5.449 1.00 98.81 81 ILE A O 1
ATOM 646 N N . LYS A 1 82 ? -11.116 10.673 -7.340 1.00 98.56 82 LYS A N 1
ATOM 647 C CA . LYS A 1 82 ? -12.409 10.496 -8.013 1.00 98.56 82 LYS A CA 1
ATOM 648 C C . LYS A 1 82 ? -13.314 9.508 -7.271 1.00 98.56 82 LYS A C 1
ATOM 650 O O . LYS A 1 82 ? -14.529 9.677 -7.270 1.00 98.56 82 LYS A O 1
ATOM 655 N N . GLU A 1 83 ? -12.735 8.472 -6.680 1.00 98.00 83 GLU A N 1
ATOM 656 C CA . GLU A 1 83 ? -13.467 7.399 -6.011 1.00 98.00 83 GLU A CA 1
ATOM 657 C C . GLU A 1 83 ? -13.839 7.684 -4.552 1.00 98.00 83 GLU A C 1
ATOM 659 O O . GLU A 1 83 ? -14.747 7.027 -4.035 1.00 98.00 83 GLU A O 1
ATOM 664 N N . ARG A 1 84 ? -13.164 8.650 -3.916 1.00 97.81 84 ARG A N 1
ATOM 665 C CA . ARG A 1 84 ? -13.389 9.108 -2.534 1.00 97.81 84 ARG A CA 1
ATOM 666 C C . ARG A 1 84 ? -13.549 7.954 -1.526 1.00 97.81 84 ARG A C 1
ATOM 668 O O . ARG A 1 84 ? -14.596 7.855 -0.879 1.00 97.81 84 ARG A O 1
ATOM 675 N N . PRO A 1 85 ? -12.553 7.056 -1.389 1.00 98.25 85 PRO A N 1
ATOM 676 C CA . PRO A 1 85 ? -12.576 6.058 -0.324 1.00 98.25 85 PRO A CA 1
ATOM 677 C C . PRO A 1 85 ? -12.566 6.733 1.054 1.00 98.25 85 PRO A C 1
ATOM 679 O O . PRO A 1 85 ? -12.178 7.891 1.197 1.00 98.25 85 PRO A O 1
ATOM 682 N N . ALA A 1 86 ? -12.971 5.987 2.080 1.00 97.31 86 ALA A N 1
ATOM 683 C CA . ALA A 1 86 ? -12.964 6.461 3.461 1.00 97.31 86 ALA A CA 1
ATOM 684 C C . ALA A 1 86 ? -11.540 6.679 4.000 1.00 97.31 86 ALA A C 1
ATOM 686 O O . ALA A 1 86 ? -11.345 7.510 4.882 1.00 97.31 86 ALA A O 1
ATOM 687 N N . ALA A 1 87 ? -10.559 5.943 3.471 1.00 98.38 87 ALA A N 1
ATOM 688 C CA . ALA A 1 87 ? -9.141 6.181 3.699 1.00 98.38 87 ALA A CA 1
ATOM 689 C C . ALA A 1 87 ? -8.283 5.540 2.598 1.00 98.38 87 ALA A C 1
ATOM 691 O O . ALA A 1 87 ? -8.749 4.687 1.835 1.00 98.38 87 ALA A O 1
ATOM 692 N N . VAL A 1 88 ? -7.014 5.938 2.562 1.00 98.88 88 VAL A N 1
ATOM 693 C CA . VAL A 1 88 ? -5.950 5.354 1.743 1.00 98.88 88 VAL A CA 1
ATOM 694 C C . VAL A 1 88 ? -4.885 4.778 2.668 1.00 98.88 88 VAL A C 1
ATOM 696 O O . VAL A 1 88 ? -4.449 5.448 3.604 1.00 98.88 88 VAL A O 1
ATOM 699 N N . LEU A 1 89 ? -4.455 3.553 2.389 1.00 98.94 89 LEU A N 1
ATOM 700 C CA . LEU A 1 89 ? -3.301 2.915 3.008 1.00 98.94 89 LEU A CA 1
ATOM 701 C C . LEU A 1 89 ? -2.150 2.877 2.000 1.00 98.94 89 LEU A C 1
ATOM 703 O O . LEU A 1 89 ? -2.335 2.429 0.866 1.00 98.94 89 LEU A O 1
ATOM 707 N N . VAL A 1 90 ? -0.975 3.341 2.421 1.00 98.88 90 VAL A N 1
ATOM 708 C CA . VAL A 1 90 ? 0.270 3.288 1.648 1.00 98.88 90 VAL A CA 1
ATOM 709 C C . VAL A 1 90 ? 1.241 2.335 2.340 1.00 98.88 90 VAL A C 1
ATOM 711 O O . VAL A 1 90 ? 1.751 2.633 3.422 1.00 98.88 90 VAL A O 1
ATOM 714 N N . ALA A 1 91 ? 1.468 1.166 1.745 1.00 98.44 91 ALA A N 1
ATOM 715 C CA . ALA A 1 91 ? 2.246 0.084 2.347 1.00 98.44 91 ALA A CA 1
ATOM 716 C C . ALA A 1 91 ? 3.756 0.185 2.050 1.00 98.44 91 ALA A C 1
ATOM 718 O O . ALA A 1 91 ? 4.351 -0.758 1.539 1.00 98.44 91 ALA A O 1
ATOM 719 N N . GLY A 1 92 ? 4.370 1.317 2.405 1.00 96.88 92 GLY A N 1
ATOM 720 C CA . GLY A 1 92 ? 5.827 1.512 2.411 1.00 96.88 92 GLY A CA 1
ATOM 721 C C . GLY A 1 92 ? 6.508 1.643 1.049 1.00 96.88 92 GLY A C 1
ATOM 722 O O . GLY A 1 92 ? 5.859 1.575 0.003 1.00 96.88 92 GLY A O 1
ATOM 723 N N . ASP A 1 93 ? 7.826 1.852 1.117 1.00 97.12 93 ASP A N 1
ATOM 724 C CA . ASP A 1 93 ? 8.752 2.063 0.000 1.00 97.12 93 ASP A CA 1
ATOM 725 C C . ASP A 1 93 ? 8.351 3.243 -0.888 1.00 97.12 93 ASP A C 1
ATOM 727 O O . ASP A 1 93 ? 7.923 3.117 -2.042 1.00 97.12 93 ASP A O 1
ATOM 731 N N . PHE A 1 94 ? 8.488 4.439 -0.319 1.00 97.62 94 PHE A N 1
ATOM 732 C CA . PHE A 1 94 ? 8.203 5.686 -1.023 1.00 97.62 94 PHE A CA 1
ATOM 733 C C . PHE A 1 94 ? 9.303 6.027 -2.022 1.00 97.62 94 PHE A C 1
ATOM 735 O O . PHE A 1 94 ? 9.012 6.547 -3.098 1.00 97.62 94 PHE A O 1
ATOM 742 N N . VAL A 1 95 ? 10.548 5.718 -1.674 1.00 94.31 95 VAL A N 1
ATOM 743 C CA . VAL A 1 95 ? 11.749 6.047 -2.444 1.00 94.31 95 VAL A CA 1
ATOM 744 C C . VAL A 1 95 ? 12.540 4.795 -2.781 1.00 94.31 95 VAL A C 1
ATOM 746 O O . VAL A 1 95 ? 12.562 3.850 -1.999 1.00 94.31 95 VAL A O 1
ATOM 749 N N . TYR A 1 96 ? 13.203 4.810 -3.934 1.00 87.38 96 TYR A N 1
ATOM 750 C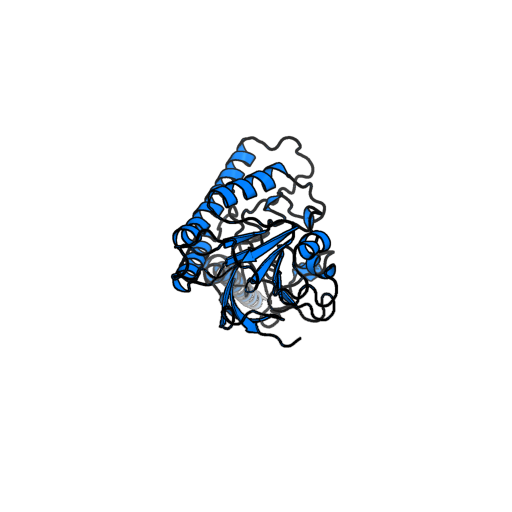 CA . TYR A 1 96 ? 14.080 3.750 -4.397 1.00 87.38 96 TYR A CA 1
ATOM 751 C C . TYR A 1 96 ? 15.512 4.045 -4.006 1.00 87.38 96 TYR A C 1
ATOM 753 O O . TYR A 1 96 ? 16.196 4.852 -4.629 1.00 87.38 96 TYR A O 1
ATOM 761 N N . LYS A 1 97 ? 15.981 3.343 -2.977 1.00 71.50 97 LYS A N 1
ATOM 762 C CA . LYS A 1 97 ? 17.375 3.416 -2.558 1.00 71.50 97 LYS A CA 1
ATOM 763 C C . LYS A 1 97 ? 17.925 2.026 -2.260 1.00 71.50 97 LYS A C 1
ATOM 765 O O . LYS A 1 97 ? 17.792 1.552 -1.133 1.00 71.50 97 LYS A O 1
ATOM 770 N N . PRO A 1 98 ? 18.498 1.323 -3.244 1.00 54.97 98 PRO A N 1
ATOM 771 C CA . PRO A 1 98 ? 19.386 0.211 -2.959 1.00 54.97 98 PRO A CA 1
ATOM 772 C C . PRO A 1 98 ? 20.744 0.810 -2.581 1.00 54.97 98 PRO A C 1
ATOM 774 O O . PRO A 1 98 ? 21.605 1.022 -3.431 1.00 54.97 98 PRO A O 1
ATOM 777 N N . THR A 1 99 ? 20.941 1.181 -1.316 1.00 52.28 99 THR A N 1
ATOM 778 C CA . THR A 1 99 ? 22.319 1.323 -0.835 1.00 52.28 99 THR A CA 1
ATOM 779 C C . THR A 1 99 ? 22.829 -0.083 -0.558 1.00 52.28 99 THR A C 1
ATOM 781 O O . THR A 1 99 ? 22.613 -0.625 0.517 1.00 52.28 99 THR A O 1
ATOM 784 N N . ASP A 1 100 ? 23.458 -0.681 -1.570 1.00 46.16 100 ASP A N 1
ATOM 785 C CA . ASP A 1 100 ? 24.169 -1.964 -1.466 1.00 46.16 100 ASP A CA 1
ATOM 786 C C . ASP A 1 100 ? 25.539 -1.806 -0.777 1.00 46.16 100 ASP A C 1
ATOM 788 O O . ASP A 1 100 ? 26.283 -2.770 -0.627 1.00 46.16 100 ASP A O 1
ATOM 792 N N . GLU A 1 101 ? 25.914 -0.591 -0.373 1.00 47.88 101 GLU A N 1
ATOM 793 C CA . GLU A 1 101 ? 27.205 -0.350 0.259 1.00 47.88 101 GLU A CA 1
ATOM 794 C C . GLU A 1 101 ? 27.126 -0.579 1.771 1.00 47.88 101 GLU A C 1
ATOM 796 O O . GLU A 1 101 ? 26.773 0.315 2.541 1.00 47.88 101 GLU A O 1
ATOM 801 N N . ASP A 1 102 ? 27.563 -1.769 2.181 1.00 44.44 102 ASP A N 1
ATOM 802 C CA . ASP A 1 102 ? 27.918 -2.167 3.551 1.00 44.44 102 ASP A CA 1
ATOM 803 C C . ASP A 1 102 ? 28.979 -1.260 4.237 1.00 44.44 102 ASP A C 1
ATOM 805 O O . ASP A 1 102 ? 29.442 -1.580 5.330 1.00 44.44 102 ASP A O 1
ATOM 809 N N . GLU A 1 103 ? 29.399 -0.127 3.650 1.00 42.25 103 GLU A N 1
ATOM 810 C CA . GLU A 1 103 ? 30.659 0.536 4.033 1.00 42.25 103 GLU A CA 1
ATOM 811 C C . GLU A 1 103 ? 30.661 2.066 4.207 1.00 42.25 103 GLU A C 1
ATOM 813 O O . GLU A 1 103 ? 31.739 2.627 4.403 1.00 42.25 103 GLU A O 1
ATOM 818 N N . ARG A 1 104 ? 29.534 2.795 4.224 1.00 50.56 104 ARG A N 1
ATOM 819 C CA . ARG A 1 104 ? 29.608 4.252 4.495 1.00 50.56 104 ARG A CA 1
ATOM 820 C C . ARG A 1 104 ? 28.847 4.704 5.738 1.00 50.56 104 ARG A C 1
ATOM 822 O O . ARG A 1 104 ? 27.660 5.013 5.690 1.00 50.56 104 ARG A O 1
ATOM 829 N N . GLU A 1 105 ? 29.594 4.861 6.838 1.00 50.72 105 GLU A N 1
ATOM 830 C CA . GLU A 1 105 ? 29.249 5.794 7.930 1.00 50.72 105 GLU A CA 1
ATOM 831 C C . GLU A 1 105 ? 29.094 7.239 7.407 1.00 50.72 105 GLU A C 1
ATOM 833 O O . GLU A 1 105 ? 28.322 8.026 7.963 1.00 50.72 105 GLU A O 1
ATOM 838 N N . ASP A 1 106 ? 29.737 7.552 6.276 1.00 53.25 106 ASP A N 1
ATOM 839 C CA . ASP A 1 106 ? 29.737 8.861 5.632 1.00 53.25 106 ASP A CA 1
ATOM 840 C C . ASP A 1 106 ? 28.883 8.847 4.352 1.00 53.25 106 ASP A C 1
ATOM 842 O O . ASP A 1 106 ? 29.391 8.692 3.241 1.00 53.25 106 ASP A O 1
ATOM 846 N N . VAL A 1 107 ? 27.563 9.011 4.488 1.00 58.12 107 VAL A N 1
ATOM 847 C CA . VAL A 1 107 ? 26.698 9.293 3.328 1.00 58.12 107 VAL A CA 1
ATOM 848 C C . VAL A 1 107 ? 27.115 10.645 2.748 1.00 58.12 107 VAL A C 1
ATOM 850 O O . VAL A 1 107 ? 27.069 11.661 3.452 1.00 58.12 107 VAL A O 1
ATOM 853 N N . GLU A 1 108 ? 27.514 10.679 1.477 1.00 64.44 108 GLU A N 1
ATOM 854 C CA . GLU A 1 108 ? 27.920 11.923 0.829 1.00 64.44 108 GLU A CA 1
ATOM 855 C C . GLU A 1 108 ? 26.762 12.938 0.837 1.00 64.44 108 GLU A C 1
ATOM 857 O O . GLU A 1 108 ? 25.583 12.595 0.713 1.00 64.44 108 GLU A O 1
ATOM 862 N N . ILE A 1 109 ? 27.082 14.228 0.990 1.00 62.31 109 ILE A N 1
ATOM 863 C CA . ILE A 1 109 ? 26.073 15.303 1.067 1.00 62.31 109 ILE A CA 1
ATOM 864 C C . ILE A 1 109 ? 25.161 15.303 -0.173 1.00 62.31 109 ILE A C 1
ATOM 866 O O . ILE A 1 109 ? 23.985 15.663 -0.082 1.00 62.31 109 ILE A O 1
ATOM 870 N N . GLU A 1 110 ? 25.698 14.918 -1.331 1.00 65.38 110 GLU A N 1
ATOM 871 C CA . GLU A 1 110 ? 24.953 14.821 -2.584 1.00 65.38 110 GLU A CA 1
ATOM 872 C C . GLU A 1 110 ? 23.929 13.678 -2.569 1.00 65.38 110 GLU A C 1
ATOM 874 O O . GLU A 1 110 ? 22.775 13.907 -2.930 1.00 65.38 110 GLU A O 1
ATOM 879 N N . ASP A 1 111 ? 24.279 12.512 -2.027 1.00 72.38 111 ASP A N 1
ATOM 880 C CA . ASP A 1 111 ? 23.358 11.379 -1.879 1.00 72.38 111 ASP A CA 1
ATOM 881 C C . ASP A 1 111 ? 22.218 11.682 -0.906 1.00 72.38 111 ASP A C 1
ATOM 883 O O . ASP A 1 111 ? 21.072 11.281 -1.123 1.00 72.38 111 ASP A O 1
ATOM 887 N N . VAL A 1 112 ? 22.503 12.432 0.164 1.00 76.44 112 VAL A N 1
ATOM 888 C CA . VAL A 1 112 ? 21.455 12.933 1.065 1.00 76.44 112 VAL A CA 1
ATOM 889 C C . VAL A 1 112 ? 20.547 13.921 0.332 1.00 76.44 112 VAL A C 1
ATOM 891 O O . VAL A 1 112 ? 19.330 13.877 0.503 1.00 76.44 112 VAL A O 1
ATOM 894 N N . ARG A 1 113 ? 21.104 14.809 -0.500 1.00 82.31 113 ARG A N 1
ATOM 895 C CA . ARG A 1 113 ? 20.315 15.789 -1.258 1.00 82.31 113 ARG A CA 1
ATOM 896 C C . ARG A 1 113 ? 19.396 15.113 -2.275 1.00 82.31 113 ARG A C 1
ATOM 898 O O . ARG A 1 113 ? 18.226 15.484 -2.340 1.00 82.31 113 ARG A O 1
ATOM 905 N N . ASN A 1 114 ? 19.907 14.142 -3.029 1.00 85.06 114 ASN A N 1
ATOM 906 C CA . ASN A 1 114 ? 19.129 13.389 -4.015 1.00 85.06 114 ASN A CA 1
ATOM 907 C C . ASN A 1 114 ? 18.001 12.615 -3.331 1.00 85.06 114 ASN A C 1
ATOM 909 O O . ASN A 1 114 ? 16.840 12.796 -3.687 1.00 85.06 114 ASN A O 1
ATOM 913 N N . PHE A 1 115 ? 18.320 11.902 -2.248 1.00 88.06 115 PHE A N 1
ATOM 914 C CA . PHE A 1 115 ? 17.320 11.219 -1.433 1.00 88.06 115 PHE A CA 1
ATOM 915 C C . PHE A 1 115 ? 16.229 12.173 -0.938 1.00 88.06 115 PHE A C 1
ATOM 917 O O . PHE A 1 115 ? 15.042 11.915 -1.100 1.00 88.06 115 PHE A O 1
ATOM 924 N N . MET A 1 116 ? 16.604 13.325 -0.374 1.00 91.88 116 MET A N 1
ATOM 925 C CA . MET A 1 116 ? 15.611 14.301 0.076 1.00 91.88 116 MET A CA 1
ATOM 926 C C . MET A 1 116 ? 14.770 14.850 -1.079 1.00 91.88 116 MET A C 1
ATOM 928 O O . MET A 1 116 ? 13.597 15.158 -0.873 1.00 91.88 116 MET A O 1
ATOM 932 N N . SER A 1 117 ? 15.324 14.979 -2.287 1.00 93.56 117 SER A N 1
ATOM 933 C CA . SER A 1 117 ? 14.549 15.352 -3.475 1.00 93.56 117 SER A CA 1
ATOM 934 C C . SER A 1 117 ? 13.484 14.300 -3.796 1.00 93.56 117 SER A C 1
ATOM 936 O O . SER A 1 117 ? 12.322 14.657 -3.978 1.00 93.56 117 SER A O 1
ATOM 938 N N . GLU A 1 118 ? 13.848 13.018 -3.785 1.00 94.56 118 GLU A N 1
ATOM 939 C CA . GLU A 1 118 ? 12.939 11.891 -4.040 1.00 94.56 118 GLU A CA 1
ATOM 940 C C . GLU A 1 118 ? 11.844 11.789 -2.970 1.00 94.56 118 GLU A C 1
ATOM 942 O O . GLU A 1 118 ? 10.666 11.633 -3.289 1.00 94.56 118 GLU A O 1
ATOM 947 N N . VAL A 1 119 ? 12.201 11.963 -1.692 1.00 96.12 119 VAL A N 1
ATOM 948 C CA . VAL A 1 119 ? 11.234 11.982 -0.583 1.00 96.12 119 VAL A CA 1
ATOM 949 C C . VAL A 1 119 ? 10.239 13.137 -0.743 1.00 96.12 119 VAL A C 1
ATOM 951 O O . VAL A 1 119 ? 9.032 12.957 -0.558 1.00 96.12 119 VAL A O 1
ATOM 954 N N . ASN A 1 120 ? 10.722 14.327 -1.113 1.00 97.44 120 ASN A N 1
ATOM 955 C CA . ASN A 1 120 ? 9.860 15.482 -1.369 1.00 97.44 120 ASN A CA 1
ATOM 956 C C . ASN A 1 120 ? 8.931 15.247 -2.566 1.00 97.44 120 ASN A C 1
ATOM 958 O O . ASN A 1 120 ? 7.768 15.652 -2.521 1.00 97.44 120 ASN A O 1
ATOM 962 N N . GLU A 1 121 ? 9.415 14.591 -3.617 1.00 97.81 121 GLU A N 1
ATOM 963 C CA . GLU A 1 121 ? 8.612 14.230 -4.783 1.00 97.81 121 GLU A CA 1
ATOM 964 C C . GLU A 1 121 ? 7.535 13.192 -4.436 1.00 97.81 121 GLU A C 1
ATOM 966 O O . GLU A 1 121 ? 6.365 13.398 -4.767 1.00 97.81 121 GLU A O 1
ATOM 971 N N . ALA A 1 122 ? 7.876 12.141 -3.685 1.00 98.00 122 ALA A N 1
ATOM 972 C CA . ALA A 1 122 ? 6.908 11.162 -3.191 1.00 98.00 122 ALA A CA 1
ATOM 973 C C . ALA A 1 122 ? 5.793 11.839 -2.376 1.00 98.00 122 ALA A C 1
ATOM 975 O O . ALA A 1 122 ? 4.602 11.610 -2.606 1.00 98.00 122 ALA A O 1
ATOM 976 N N . ALA A 1 123 ? 6.163 12.743 -1.466 1.00 98.31 123 ALA A N 1
ATOM 977 C CA . ALA A 1 123 ? 5.201 13.515 -0.693 1.00 98.31 123 ALA A CA 1
ATOM 978 C C . ALA A 1 123 ? 4.361 14.456 -1.578 1.00 98.31 123 ALA A C 1
ATOM 980 O O . ALA A 1 123 ? 3.146 14.567 -1.392 1.00 98.31 123 ALA A O 1
ATOM 981 N N . ALA A 1 124 ? 4.964 15.101 -2.581 1.00 98.62 124 ALA A N 1
ATOM 982 C CA . ALA A 1 124 ? 4.253 15.959 -3.526 1.00 98.62 124 ALA A CA 1
ATOM 983 C C . ALA A 1 124 ? 3.215 15.184 -4.354 1.00 98.62 124 ALA A C 1
ATOM 985 O O . ALA A 1 124 ? 2.114 15.694 -4.566 1.00 98.62 124 ALA A O 1
ATOM 986 N N . LEU A 1 125 ? 3.524 13.950 -4.761 1.00 98.62 125 LEU A N 1
ATOM 987 C CA . LEU A 1 125 ? 2.599 13.072 -5.483 1.00 98.62 125 LEU A CA 1
ATOM 988 C C . LEU A 1 125 ? 1.403 12.636 -4.624 1.00 98.62 125 LEU A C 1
ATOM 990 O O . LEU A 1 125 ? 0.314 12.441 -5.161 1.00 98.62 125 LEU A O 1
ATOM 994 N N . LEU A 1 126 ? 1.572 12.522 -3.302 1.00 98.69 126 LEU A N 1
ATOM 995 C CA . LEU A 1 126 ? 0.497 12.160 -2.367 1.00 98.69 126 LEU A CA 1
ATOM 996 C C . LEU A 1 126 ? -0.303 13.359 -1.849 1.00 98.69 126 LEU A C 1
ATOM 998 O O . LEU A 1 126 ? -1.464 13.204 -1.468 1.00 98.69 126 LEU A O 1
ATOM 1002 N N . ARG A 1 127 ? 0.267 14.569 -1.879 1.00 98.69 127 ARG A N 1
ATOM 1003 C CA . ARG A 1 127 ? -0.387 15.810 -1.431 1.00 98.69 127 ARG A CA 1
ATOM 1004 C C . ARG A 1 127 ? -1.802 16.028 -1.997 1.00 98.69 127 ARG A C 1
ATOM 1006 O O . ARG A 1 127 ? -2.653 16.492 -1.239 1.00 98.69 127 ARG A O 1
ATOM 1013 N N . PRO A 1 128 ? -2.122 15.688 -3.263 1.00 98.81 128 PRO A N 1
ATOM 1014 C CA . PRO A 1 128 ? -3.486 15.797 -3.776 1.00 98.81 128 PRO A CA 1
ATOM 1015 C C . PRO A 1 128 ? -4.529 14.992 -2.985 1.00 98.81 128 PRO A C 1
ATOM 1017 O O . PRO A 1 128 ? -5.673 15.432 -2.904 1.00 98.81 128 PRO A O 1
ATOM 1020 N N . LEU A 1 129 ? -4.160 13.858 -2.372 1.00 98.75 129 LEU A N 1
ATOM 1021 C CA . LEU A 1 129 ? -5.059 13.085 -1.500 1.00 98.75 129 LEU A CA 1
ATOM 1022 C C . LEU A 1 129 ? -5.439 13.884 -0.251 1.00 98.75 129 LEU A C 1
ATOM 1024 O O . LEU A 1 129 ? -6.608 13.926 0.131 1.00 98.75 129 LEU A O 1
ATOM 1028 N N . ILE A 1 130 ? -4.453 14.565 0.335 1.00 98.25 130 ILE A N 1
ATOM 1029 C CA . ILE A 1 130 ? -4.627 15.395 1.530 1.00 98.25 130 ILE A CA 1
ATOM 1030 C C . ILE A 1 130 ? -5.470 16.627 1.202 1.00 98.25 130 ILE A C 1
ATOM 1032 O O . ILE A 1 130 ? -6.429 16.923 1.906 1.00 98.25 130 ILE A O 1
ATOM 1036 N N . ASN A 1 131 ? -5.182 17.289 0.078 1.00 98.31 131 ASN A N 1
ATOM 1037 C CA . ASN A 1 131 ? -5.977 18.419 -0.411 1.00 98.31 131 ASN A CA 1
ATOM 1038 C C . ASN A 1 131 ? -7.436 18.032 -0.713 1.00 98.31 131 ASN A C 1
ATOM 1040 O O . ASN A 1 131 ? -8.319 18.881 -0.648 1.00 98.31 131 ASN A O 1
ATOM 1044 N N . ALA A 1 132 ? -7.693 16.769 -1.066 1.00 98.00 132 ALA A N 1
ATOM 1045 C CA . ALA A 1 132 ? -9.034 16.228 -1.286 1.00 98.00 132 ALA A CA 1
ATOM 1046 C C . ALA A 1 132 ? -9.732 15.755 0.008 1.00 98.00 132 ALA A C 1
ATOM 1048 O O . ALA A 1 132 ? -10.836 15.197 -0.077 1.00 98.00 132 ALA A O 1
ATOM 1049 N N . GLU A 1 133 ? -9.090 15.975 1.163 1.00 97.19 133 GLU A N 1
ATOM 1050 C CA . GLU A 1 133 ? -9.527 15.596 2.510 1.00 97.19 133 GLU A CA 1
ATOM 1051 C C . GLU A 1 133 ? -9.736 14.084 2.678 1.00 97.19 133 GLU A C 1
ATOM 1053 O O . GLU A 1 133 ? -10.636 13.638 3.388 1.00 97.19 133 GLU A O 1
ATOM 1058 N N . ILE A 1 134 ? -8.912 13.272 2.007 1.00 97.81 134 ILE A N 1
ATOM 1059 C CA . ILE A 1 134 ? -8.952 11.814 2.136 1.00 97.81 134 ILE A CA 1
ATOM 1060 C C . ILE A 1 134 ? -7.918 11.384 3.188 1.00 97.81 134 ILE A C 1
ATOM 1062 O O . ILE A 1 134 ? -6.714 11.560 2.958 1.00 97.81 134 ILE A O 1
ATOM 1066 N N . PRO A 1 135 ? -8.342 10.789 4.323 1.00 98.00 135 PRO A N 1
ATOM 1067 C CA . PRO A 1 135 ? -7.419 10.278 5.331 1.00 98.00 135 PRO A CA 1
ATOM 1068 C C . PRO A 1 135 ? -6.416 9.309 4.705 1.00 98.00 135 PRO A C 1
ATOM 1070 O O . PRO A 1 135 ? -6.804 8.322 4.082 1.00 98.00 135 PRO A O 1
ATOM 1073 N N . THR A 1 136 ? -5.126 9.596 4.856 1.00 98.75 136 THR A N 1
ATOM 1074 C CA . THR A 1 136 ? -4.052 8.805 4.247 1.00 98.75 136 THR A CA 1
ATOM 1075 C C . THR A 1 136 ? -3.088 8.346 5.330 1.00 98.75 136 THR A C 1
ATOM 1077 O O . THR A 1 136 ? -2.538 9.166 6.069 1.00 98.75 136 THR A O 1
ATOM 1080 N N . TYR A 1 137 ? -2.895 7.034 5.418 1.00 98.81 137 TYR A N 1
ATOM 1081 C CA . TYR A 1 137 ? -2.048 6.382 6.408 1.00 98.81 137 TYR A CA 1
ATOM 1082 C C . TYR A 1 137 ? -0.913 5.632 5.725 1.00 98.81 137 TYR A C 1
ATOM 1084 O O . TYR A 1 137 ? -1.102 5.049 4.658 1.00 98.81 137 TYR A O 1
ATOM 1092 N N . ALA A 1 138 ? 0.256 5.630 6.352 1.00 98.81 138 ALA A N 1
ATOM 1093 C CA . ALA A 1 138 ? 1.468 5.037 5.804 1.00 98.81 138 ALA A CA 1
ATOM 1094 C C . ALA A 1 138 ? 2.195 4.175 6.838 1.00 98.81 138 ALA A C 1
ATOM 1096 O O . ALA A 1 138 ? 2.182 4.488 8.024 1.00 98.81 138 ALA A O 1
ATOM 1097 N N . VAL A 1 139 ? 2.868 3.132 6.370 1.00 98.81 139 VAL A N 1
ATOM 1098 C CA . VAL A 1 139 ? 3.976 2.463 7.071 1.00 98.81 139 VAL A CA 1
ATOM 1099 C C . VAL A 1 139 ? 5.244 2.693 6.258 1.00 98.81 139 VAL A C 1
ATOM 1101 O O . VAL A 1 139 ? 5.148 3.014 5.076 1.00 98.81 139 VAL A O 1
ATOM 1104 N N . LEU A 1 140 ? 6.416 2.538 6.869 1.00 98.25 140 LEU A N 1
ATOM 1105 C CA . LEU A 1 140 ? 7.687 2.589 6.142 1.00 98.25 140 LEU A CA 1
ATOM 1106 C C . LEU A 1 140 ? 8.091 1.191 5.662 1.00 98.25 140 LEU A C 1
ATOM 1108 O O . LEU A 1 140 ? 7.843 0.196 6.349 1.00 98.25 140 LEU A O 1
ATOM 1112 N N . GLY A 1 141 ? 8.716 1.135 4.491 1.00 97.00 141 GLY A N 1
ATOM 1113 C CA . GLY A 1 141 ? 9.316 -0.067 3.925 1.00 97.00 141 GLY A CA 1
ATOM 1114 C C . GLY A 1 141 ? 10.813 -0.161 4.188 1.00 97.00 141 GLY A C 1
ATOM 1115 O O . GLY A 1 141 ? 11.345 0.542 5.044 1.00 97.00 141 GLY A O 1
ATOM 1116 N N . ASN A 1 142 ? 11.504 -1.088 3.533 1.00 95.12 142 ASN A N 1
ATOM 1117 C CA . ASN A 1 142 ? 12.946 -1.268 3.719 1.00 95.12 142 ASN A CA 1
ATOM 1118 C C . ASN A 1 142 ? 13.765 -0.199 2.987 1.00 95.12 142 ASN A C 1
ATOM 1120 O O . ASN A 1 142 ? 14.748 0.293 3.547 1.00 95.12 142 ASN A O 1
ATOM 1124 N N . HIS A 1 143 ? 13.337 0.243 1.805 1.00 93.69 143 HIS A N 1
ATOM 1125 C CA . HIS A 1 143 ? 14.063 1.270 1.057 1.00 93.69 143 HIS A CA 1
ATOM 1126 C C . HIS A 1 143 ? 13.974 2.653 1.714 1.00 93.69 143 HIS A C 1
ATOM 1128 O O . HIS A 1 143 ? 14.905 3.451 1.599 1.00 93.69 143 HIS A O 1
ATOM 1134 N N . ASP A 1 144 ? 12.936 2.900 2.515 1.00 95.31 144 ASP A N 1
ATOM 1135 C CA . ASP A 1 144 ? 12.832 4.112 3.339 1.00 95.31 144 ASP A CA 1
ATOM 1136 C C . ASP A 1 144 ? 13.928 4.175 4.430 1.00 95.31 144 ASP A C 1
ATOM 1138 O O . ASP A 1 144 ? 14.287 5.259 4.893 1.00 95.31 144 ASP A O 1
ATOM 1142 N N . TYR A 1 145 ? 14.500 3.023 4.811 1.00 93.25 145 TYR A N 1
ATOM 1143 C CA . TYR A 1 145 ? 15.681 2.898 5.681 1.00 93.25 145 TYR A CA 1
ATOM 1144 C C . TYR A 1 145 ? 16.994 2.762 4.889 1.00 93.25 145 TYR A C 1
ATOM 1146 O O . TYR A 1 145 ? 18.051 2.606 5.501 1.00 93.25 145 TYR A O 1
ATOM 1154 N N . GLY A 1 146 ? 16.952 2.802 3.552 1.00 89.75 146 GLY A N 1
ATOM 1155 C CA . GLY A 1 146 ? 18.101 2.526 2.682 1.00 89.75 146 GLY A CA 1
ATOM 1156 C C . GLY A 1 146 ? 18.499 1.046 2.614 1.00 89.75 146 GLY A C 1
ATOM 1157 O O . GLY A 1 146 ? 19.638 0.732 2.292 1.00 89.75 146 GLY A O 1
ATOM 1158 N N . MET A 1 147 ? 17.605 0.116 2.944 1.00 89.31 147 MET A N 1
ATOM 1159 C CA . MET A 1 147 ? 17.929 -1.312 2.957 1.00 89.31 147 MET A CA 1
ATOM 1160 C C . MET A 1 147 ? 17.453 -1.987 1.671 1.00 89.31 147 MET A C 1
ATOM 1162 O O . MET A 1 147 ? 16.249 -2.055 1.432 1.00 89.31 147 MET A O 1
ATOM 1166 N N . GLY A 1 148 ? 18.382 -2.513 0.868 1.00 85.06 148 GLY A N 1
ATOM 1167 C CA . GLY A 1 148 ? 18.065 -3.334 -0.310 1.00 85.06 148 GLY A CA 1
ATOM 1168 C C . GLY A 1 148 ? 17.825 -4.812 0.019 1.00 85.06 148 GLY A C 1
ATOM 1169 O O . GLY A 1 148 ? 17.056 -5.482 -0.669 1.00 85.06 148 GLY A O 1
ATOM 1170 N N . TYR A 1 149 ? 18.433 -5.309 1.100 1.00 85.69 149 TYR A N 1
ATOM 1171 C CA . TYR A 1 149 ? 18.384 -6.710 1.525 1.00 85.69 149 TYR A CA 1
ATOM 1172 C C . TYR A 1 149 ? 18.109 -6.825 3.037 1.00 85.69 149 TYR A C 1
ATOM 1174 O O . TYR A 1 149 ? 18.272 -5.836 3.761 1.00 85.69 149 TYR A O 1
ATOM 1182 N N . PRO A 1 150 ? 17.709 -8.012 3.542 1.00 86.12 150 PRO A N 1
ATOM 1183 C CA . PRO A 1 150 ? 17.433 -8.21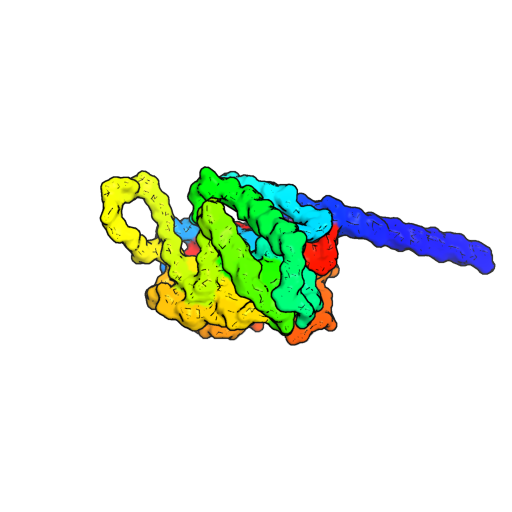5 4.967 1.00 86.12 150 PRO A CA 1
ATOM 1184 C C . P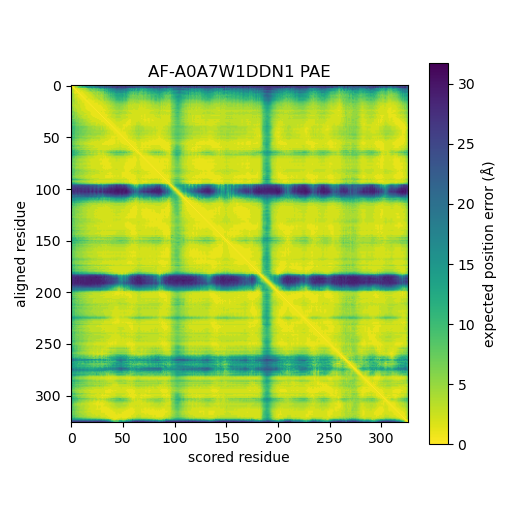RO A 1 150 ? 18.604 -7.857 5.890 1.00 86.12 150 PRO A C 1
ATOM 1186 O O . PRO A 1 150 ? 18.376 -7.314 6.968 1.00 86.12 150 PRO A O 1
ATOM 1189 N N . ASP A 1 151 ? 19.834 -8.138 5.455 1.00 85.19 151 ASP A N 1
ATOM 1190 C CA . ASP A 1 151 ? 21.051 -7.955 6.254 1.00 85.19 151 ASP A CA 1
ATOM 1191 C C . ASP A 1 151 ? 21.734 -6.593 6.027 1.00 85.19 151 ASP A C 1
ATOM 1193 O O . ASP A 1 151 ? 22.754 -6.309 6.652 1.00 85.19 151 ASP A O 1
ATOM 1197 N N . SER A 1 152 ? 21.175 -5.732 5.162 1.00 85.62 152 SER A N 1
ATOM 1198 C CA . SER A 1 152 ? 21.712 -4.388 4.918 1.00 85.62 152 SER A CA 1
ATOM 1199 C C . SER A 1 152 ? 21.735 -3.546 6.200 1.00 85.62 152 SER A C 1
ATOM 1201 O O . SER A 1 152 ? 20.879 -3.666 7.077 1.00 85.62 152 SER A O 1
ATOM 1203 N N . VAL A 1 153 ? 22.675 -2.607 6.300 1.00 85.38 153 VAL A N 1
ATOM 1204 C CA . VAL A 1 153 ? 22.705 -1.669 7.429 1.00 85.38 153 VAL A CA 1
ATOM 1205 C C . VAL A 1 153 ? 21.548 -0.674 7.318 1.00 85.38 153 VAL A C 1
ATOM 1207 O O . VAL A 1 153 ? 21.446 0.094 6.364 1.00 85.38 153 VAL A O 1
ATOM 1210 N N . LYS A 1 154 ? 20.671 -0.647 8.326 1.00 89.69 154 LYS A N 1
ATOM 1211 C CA . LYS A 1 154 ? 19.577 0.330 8.381 1.00 89.69 154 LYS A CA 1
ATOM 1212 C C . LYS A 1 154 ? 20.082 1.744 8.659 1.00 89.69 154 LYS A C 1
ATOM 1214 O O . LYS A 1 154 ? 20.915 1.958 9.541 1.00 89.69 154 LYS A O 1
ATOM 1219 N N . ASN A 1 155 ? 19.484 2.734 8.001 1.00 89.75 155 ASN A N 1
ATOM 1220 C CA . ASN A 1 155 ? 19.745 4.144 8.263 1.00 89.75 155 ASN A CA 1
ATOM 1221 C C . ASN A 1 155 ? 18.519 4.840 8.872 1.00 89.75 155 ASN A C 1
ATOM 1223 O O . ASN A 1 155 ? 17.609 5.294 8.178 1.00 89.75 155 ASN A O 1
ATOM 1227 N N . GLU A 1 156 ? 18.528 4.980 10.198 1.00 91.06 156 GLU A N 1
ATOM 1228 C CA . GLU A 1 156 ? 17.443 5.627 10.950 1.00 91.06 156 GLU A CA 1
ATOM 1229 C C . GLU A 1 156 ? 17.243 7.099 10.556 1.00 91.06 156 GLU A C 1
ATOM 1231 O O . GLU A 1 156 ? 16.126 7.609 10.603 1.00 91.06 156 GLU A O 1
ATOM 1236 N N . ARG A 1 157 ? 18.303 7.805 10.130 1.00 90.06 157 ARG A N 1
ATOM 1237 C CA . ARG A 1 157 ? 18.181 9.213 9.718 1.00 90.06 157 ARG A CA 1
ATOM 1238 C C . ARG A 1 157 ? 17.360 9.348 8.439 1.00 90.06 157 ARG A C 1
ATOM 1240 O O . ARG A 1 157 ? 16.565 10.281 8.343 1.00 90.06 157 ARG A O 1
ATOM 1247 N N . LEU A 1 158 ? 17.524 8.422 7.491 1.00 91.06 158 LEU A N 1
ATOM 1248 C CA . LEU A 1 158 ? 16.719 8.385 6.268 1.00 91.06 158 LEU A CA 1
ATOM 1249 C C . LEU A 1 158 ? 15.249 8.113 6.597 1.00 91.06 158 LEU A C 1
ATOM 1251 O O . LEU A 1 158 ? 14.387 8.893 6.198 1.00 91.06 158 LEU A O 1
ATOM 1255 N N . ALA A 1 159 ? 14.971 7.101 7.423 1.00 94.69 159 ALA A N 1
ATOM 1256 C CA . ALA A 1 159 ? 13.606 6.765 7.827 1.00 94.69 159 ALA A CA 1
ATOM 1257 C C . ALA A 1 159 ? 12.910 7.914 8.581 1.00 94.69 159 ALA A C 1
ATOM 1259 O O . ALA A 1 159 ? 11.736 8.206 8.335 1.00 94.69 159 ALA A O 1
ATOM 1260 N N . ILE A 1 160 ? 13.634 8.617 9.464 1.00 95.62 160 ILE A N 1
ATOM 1261 C CA . ILE A 1 160 ? 13.138 9.827 10.139 1.00 95.62 160 ILE A CA 1
ATOM 1262 C C . ILE A 1 160 ? 12.799 10.916 9.115 1.00 95.62 160 ILE A C 1
ATOM 1264 O O . ILE A 1 160 ? 11.735 11.525 9.214 1.00 95.62 160 ILE A O 1
ATOM 1268 N N . ALA A 1 161 ? 13.661 11.149 8.124 1.00 95.12 161 ALA A N 1
ATOM 1269 C CA . ALA A 1 161 ? 13.436 12.169 7.105 1.00 95.12 161 ALA A CA 1
ATOM 1270 C C . ALA A 1 161 ? 12.234 11.850 6.196 1.00 95.12 161 ALA A C 1
ATOM 1272 O O . ALA A 1 161 ? 11.438 12.748 5.896 1.00 95.12 161 ALA A O 1
ATOM 1273 N N . VAL A 1 162 ? 12.056 10.577 5.819 1.00 97.44 162 VAL A N 1
ATOM 1274 C CA . VAL A 1 162 ? 10.865 10.098 5.096 1.00 97.44 162 VAL A CA 1
ATOM 1275 C C . VAL A 1 162 ? 9.617 10.369 5.930 1.00 97.44 162 VAL A C 1
ATOM 1277 O O . VAL A 1 162 ? 8.708 11.065 5.474 1.00 97.44 162 VAL A O 1
ATOM 1280 N N . ARG A 1 163 ? 9.599 9.901 7.186 1.00 98.25 163 ARG A N 1
ATOM 1281 C CA . ARG A 1 163 ? 8.467 10.096 8.098 1.00 98.25 163 ARG A CA 1
ATOM 1282 C C . ARG A 1 163 ? 8.103 11.569 8.251 1.00 98.25 163 ARG A C 1
ATOM 1284 O O . ARG A 1 163 ? 6.950 11.930 8.043 1.00 98.25 163 ARG A O 1
ATOM 1291 N N . GLN A 1 164 ? 9.072 12.416 8.594 1.00 98.31 164 GLN A N 1
ATOM 1292 C CA . GLN A 1 164 ? 8.832 13.835 8.861 1.00 98.31 164 GLN A CA 1
ATOM 1293 C C . GLN A 1 164 ? 8.277 14.565 7.636 1.00 98.31 164 GLN A C 1
ATOM 1295 O O . GLN A 1 164 ? 7.381 15.400 7.770 1.00 98.31 164 GLN A O 1
ATOM 1300 N N . THR A 1 165 ? 8.774 14.247 6.440 1.00 98.44 165 THR A N 1
ATOM 1301 C CA . THR A 1 165 ? 8.291 14.855 5.192 1.00 98.44 165 THR A CA 1
ATOM 1302 C C . THR A 1 165 ? 6.855 14.425 4.871 1.00 98.44 165 THR A C 1
ATOM 1304 O O . THR A 1 165 ? 6.023 15.262 4.498 1.00 98.44 165 THR A O 1
ATOM 1307 N N . LEU A 1 166 ? 6.532 13.141 5.067 1.00 98.56 166 LEU A N 1
ATOM 1308 C CA . LEU A 1 166 ? 5.175 12.610 4.900 1.00 98.56 166 LEU A CA 1
ATOM 1309 C C . LEU A 1 166 ? 4.195 13.232 5.906 1.00 98.56 166 LEU A C 1
ATOM 1311 O O . LEU A 1 166 ? 3.149 13.749 5.506 1.00 98.56 166 LEU A O 1
ATOM 1315 N N . GLU A 1 167 ? 4.561 13.262 7.189 1.00 98.44 167 GLU A N 1
ATOM 1316 C CA . GLU A 1 167 ? 3.744 13.836 8.267 1.00 98.44 167 GLU A CA 1
ATOM 1317 C C . GLU A 1 167 ? 3.500 15.332 8.064 1.00 98.44 167 GLU A C 1
ATOM 1319 O O . GLU A 1 167 ? 2.369 15.798 8.192 1.00 98.44 167 GLU A O 1
ATOM 1324 N N . THR A 1 168 ? 4.526 16.074 7.642 1.00 98.25 168 THR A N 1
ATOM 1325 C CA . THR A 1 168 ? 4.412 17.503 7.306 1.00 98.25 168 THR A CA 1
ATOM 1326 C C . THR A 1 168 ? 3.481 17.743 6.113 1.00 98.25 168 THR A C 1
ATOM 1328 O O . THR A 1 168 ? 2.838 18.788 6.020 1.00 98.25 168 THR A O 1
ATOM 1331 N N . THR A 1 169 ? 3.370 16.774 5.202 1.00 97.50 169 THR A N 1
ATOM 1332 C CA . THR A 1 169 ? 2.423 16.821 4.077 1.00 97.50 169 THR A CA 1
ATOM 1333 C C . THR A 1 169 ? 0.995 16.452 4.495 1.00 97.50 169 THR A C 1
ATOM 1335 O O . THR A 1 169 ? 0.060 16.729 3.748 1.00 97.50 169 THR A O 1
ATOM 1338 N N . GLY A 1 170 ? 0.806 15.881 5.689 1.00 97.94 170 GLY A N 1
ATOM 1339 C CA . GLY A 1 170 ? -0.486 15.450 6.228 1.00 97.94 170 GLY A CA 1
ATOM 1340 C C . GLY A 1 170 ? -0.760 13.948 6.098 1.00 97.94 170 GLY A C 1
ATOM 1341 O O . GLY A 1 170 ? -1.844 13.497 6.463 1.00 97.94 170 GLY A O 1
ATOM 1342 N N . VAL A 1 171 ? 0.203 13.160 5.606 1.00 98.56 171 VAL A N 1
ATOM 1343 C CA . VAL A 1 171 ? 0.126 11.691 5.625 1.00 98.56 171 VAL A CA 1
ATOM 1344 C C . VAL A 1 171 ? 0.476 11.204 7.026 1.00 98.56 171 VAL A C 1
ATOM 1346 O O . VAL A 1 171 ? 1.541 11.520 7.549 1.00 98.56 171 VAL A O 1
ATOM 1349 N N . ARG A 1 172 ? -0.387 10.398 7.648 1.00 98.44 172 ARG A N 1
ATOM 1350 C CA . ARG A 1 172 ? -0.123 9.882 8.995 1.00 98.44 172 ARG A CA 1
ATOM 1351 C C . ARG A 1 172 ? 0.676 8.586 8.931 1.00 98.44 172 ARG A C 1
ATOM 1353 O O . ARG A 1 172 ? 0.133 7.540 8.576 1.00 98.44 172 ARG A O 1
ATOM 1360 N N . VAL A 1 173 ? 1.942 8.639 9.329 1.00 98.69 173 VAL A N 1
ATOM 1361 C CA . VAL A 1 173 ? 2.784 7.443 9.435 1.00 98.69 173 VAL A CA 1
ATOM 1362 C C . VAL A 1 173 ? 2.459 6.704 10.737 1.00 98.69 173 VAL A C 1
ATOM 1364 O O . VAL A 1 173 ? 2.475 7.286 11.820 1.00 98.69 173 VAL A O 1
ATOM 1367 N N . ILE A 1 174 ? 2.133 5.419 10.635 1.00 98.31 174 ILE A N 1
ATOM 1368 C CA . ILE A 1 174 ? 1.821 4.535 11.757 1.00 98.31 174 ILE A CA 1
ATOM 1369 C C . ILE A 1 174 ? 2.932 3.497 11.849 1.00 98.31 174 ILE A C 1
ATOM 1371 O O . ILE A 1 174 ? 3.170 2.755 10.905 1.00 98.31 174 ILE A O 1
ATOM 1375 N N . ASP A 1 175 ? 3.601 3.434 12.993 1.00 96.81 175 ASP A N 1
ATOM 1376 C CA . ASP A 1 175 ? 4.714 2.518 13.224 1.00 96.81 175 ASP A CA 1
ATOM 1377 C C . ASP A 1 175 ? 4.511 1.801 14.552 1.00 96.81 175 ASP A C 1
ATOM 1379 O O . ASP A 1 175 ? 4.523 2.432 15.609 1.00 96.81 175 ASP A O 1
ATOM 1383 N N . ASN A 1 176 ? 4.239 0.499 14.465 1.00 98.44 176 ASN A N 1
ATOM 1384 C CA . ASN A 1 176 ? 3.857 -0.369 15.580 1.00 98.44 176 ASN A CA 1
ATOM 1385 C C . ASN A 1 176 ? 2.775 0.242 16.478 1.00 98.44 176 ASN A C 1
ATOM 1387 O O . ASN A 1 176 ? 2.847 0.202 17.709 1.00 98.44 176 ASN A O 1
ATOM 1391 N N . ALA A 1 177 ? 1.770 0.840 15.848 1.00 98.50 177 ALA A N 1
ATOM 1392 C CA . ALA A 1 177 ? 0.732 1.590 16.530 1.00 98.50 177 ALA A CA 1
ATOM 1393 C C . ALA A 1 177 ? -0.642 1.320 15.925 1.00 98.50 177 ALA A C 1
ATOM 1395 O O . ALA A 1 177 ? -0.770 0.869 14.784 1.00 98.50 177 ALA A O 1
ATOM 1396 N N . ALA A 1 178 ? -1.677 1.618 16.705 1.00 97.88 178 ALA A N 1
ATOM 1397 C CA . ALA A 1 178 ? -3.061 1.540 16.272 1.00 97.88 178 ALA A CA 1
ATOM 1398 C C . ALA A 1 178 ? -3.732 2.903 16.409 1.00 97.88 178 ALA A C 1
ATOM 1400 O O . ALA A 1 178 ? -3.556 3.607 17.403 1.00 97.88 178 ALA A O 1
ATOM 1401 N N . VAL A 1 179 ? -4.522 3.278 15.407 1.00 96.25 179 VAL A N 1
ATOM 1402 C CA . VAL A 1 179 ? -5.226 4.560 15.398 1.00 96.25 179 VAL A CA 1
ATOM 1403 C C . VAL A 1 179 ? -6.701 4.336 15.074 1.00 96.25 179 VAL A C 1
ATOM 1405 O O . VAL A 1 179 ? -7.008 3.617 14.121 1.00 96.25 179 VAL A O 1
ATOM 1408 N N . PRO A 1 180 ? -7.637 4.926 15.836 1.00 95.69 180 PRO A N 1
ATOM 1409 C CA . PRO A 1 180 ? -9.045 4.847 15.490 1.00 95.69 180 PRO A CA 1
ATOM 1410 C C . PRO A 1 180 ? -9.307 5.738 14.274 1.00 95.69 180 PRO A C 1
ATOM 1412 O O . PRO A 1 180 ? -9.057 6.946 14.304 1.00 95.69 180 PRO A O 1
ATOM 1415 N N . LEU A 1 181 ? -9.819 5.142 13.203 1.00 93.81 181 LEU A N 1
ATOM 1416 C CA . LEU A 1 181 ? -10.406 5.859 12.085 1.00 93.81 181 LEU A CA 1
ATOM 1417 C C . LEU A 1 181 ? -11.915 5.940 12.328 1.00 93.81 181 LEU A C 1
ATOM 1419 O O . LEU A 1 181 ? -12.602 4.926 12.472 1.00 93.81 181 LEU A O 1
ATOM 1423 N N . VAL A 1 182 ? -12.422 7.166 12.390 1.00 90.50 182 VAL A N 1
ATOM 1424 C CA . VAL A 1 182 ? -13.840 7.471 12.590 1.00 90.50 182 VAL A CA 1
ATOM 1425 C C . VAL A 1 182 ? -14.338 8.181 11.342 1.00 90.50 182 VAL A C 1
ATOM 1427 O O . VAL A 1 182 ? -13.658 9.058 10.812 1.00 90.50 182 VAL A O 1
ATOM 1430 N N . LEU A 1 183 ? -15.511 7.785 10.851 1.00 86.50 183 LEU A N 1
ATOM 1431 C CA . LEU A 1 183 ? -16.146 8.480 9.737 1.00 86.50 183 LEU A CA 1
ATOM 1432 C C . LEU A 1 183 ? -16.530 9.887 10.200 1.00 86.50 183 LEU A C 1
ATOM 1434 O O . LEU A 1 183 ? -17.210 10.043 11.213 1.00 86.50 183 LEU A O 1
ATOM 1438 N N . SER A 1 184 ? -16.097 10.909 9.468 1.00 69.25 184 SER A N 1
ATOM 1439 C CA . SER A 1 184 ? -16.555 12.272 9.702 1.00 69.25 184 SER A CA 1
ATOM 1440 C C . SER A 1 184 ? -18.043 12.361 9.360 1.00 69.25 184 SER A C 1
ATOM 1442 O O . SER A 1 184 ? -18.441 12.298 8.198 1.00 69.25 184 SER A O 1
ATOM 1444 N N . ASP A 1 185 ? -18.891 12.498 10.376 1.00 57.47 185 ASP A N 1
ATOM 1445 C CA . ASP A 1 185 ? -20.266 12.931 10.160 1.00 57.47 185 ASP A CA 1
ATOM 1446 C C . ASP A 1 185 ? -20.245 14.429 9.826 1.00 57.47 185 ASP A C 1
ATOM 1448 O O . ASP A 1 185 ? -19.909 15.250 10.681 1.00 57.47 185 ASP A O 1
ATOM 1452 N N . GLU A 1 186 ? -20.697 14.814 8.627 1.00 48.88 186 GLU A N 1
ATOM 1453 C CA . GLU A 1 186 ? -20.954 16.225 8.262 1.00 48.88 186 GLU A CA 1
ATOM 1454 C C . GLU A 1 186 ? -21.878 16.942 9.274 1.00 48.88 186 GLU A C 1
ATOM 1456 O O . GLU A 1 186 ? -21.939 18.167 9.320 1.00 48.88 186 GLU A O 1
ATOM 1461 N N . ARG A 1 187 ? -22.598 16.184 10.115 1.00 43.06 187 ARG A N 1
ATOM 1462 C CA . ARG A 1 187 ? -23.586 16.680 11.082 1.00 43.06 187 ARG A CA 1
ATOM 1463 C C . ARG A 1 187 ? -23.056 16.961 12.493 1.00 43.06 187 ARG A C 1
ATOM 1465 O O . ARG A 1 187 ? -23.838 17.444 13.305 1.00 43.06 187 ARG A O 1
ATOM 1472 N N . ASN A 1 188 ? -21.787 16.683 12.807 1.00 41.50 188 ASN A N 1
ATOM 1473 C CA . ASN A 1 188 ? -21.291 16.732 14.196 1.00 41.50 188 ASN A CA 1
ATOM 1474 C C . ASN A 1 188 ? -20.144 17.725 14.458 1.00 41.50 188 ASN A C 1
ATOM 1476 O O . ASN A 1 188 ? -19.508 17.679 15.508 1.00 41.50 188 ASN A O 1
ATOM 1480 N N . THR A 1 189 ? -19.903 18.679 13.558 1.00 43.50 189 THR A N 1
ATOM 1481 C CA . THR A 1 189 ? -18.838 19.693 13.697 1.00 43.50 189 THR A CA 1
ATOM 1482 C C . THR A 1 189 ? -19.115 20.786 14.741 1.00 43.50 189 THR A C 1
ATOM 1484 O O . THR A 1 189 ? -18.333 21.727 14.846 1.00 43.50 189 THR A O 1
ATOM 1487 N N . GLN A 1 190 ? -20.184 20.690 15.543 1.00 41.00 190 GLN A N 1
ATOM 1488 C CA . GLN A 1 190 ? -20.531 21.724 16.530 1.00 41.00 190 GLN A CA 1
ATOM 1489 C C . GLN A 1 190 ? -20.298 21.376 18.003 1.00 41.00 190 GLN A C 1
ATOM 1491 O O . GLN A 1 190 ? -20.419 22.276 18.828 1.00 41.00 190 GLN A O 1
ATOM 1496 N N . ASN A 1 191 ? -19.899 20.153 18.367 1.00 40.44 191 ASN A N 1
ATOM 1497 C CA . ASN A 1 191 ? -19.653 19.831 19.776 1.00 40.44 191 ASN A CA 1
ATOM 1498 C C . ASN A 1 191 ? -18.254 19.257 19.991 1.00 40.44 191 ASN A C 1
ATOM 1500 O O . ASN A 1 191 ? -17.921 18.180 19.511 1.00 40.44 191 ASN A O 1
ATOM 1504 N N . ASN A 1 192 ? -17.466 19.988 20.781 1.00 42.22 192 ASN A N 1
ATOM 1505 C CA . ASN A 1 192 ? -16.115 19.678 21.259 1.00 42.22 192 ASN A CA 1
ATOM 1506 C C . ASN A 1 192 ? -16.109 18.500 22.268 1.00 42.22 192 ASN A C 1
ATOM 1508 O O . ASN A 1 192 ? -15.501 18.573 23.334 1.00 42.22 192 ASN A O 1
ATOM 1512 N N . SER A 1 193 ? -16.858 17.436 21.976 1.00 47.72 193 SER A N 1
ATOM 1513 C CA . SER A 1 193 ? -16.936 16.228 22.793 1.00 47.72 193 SER A CA 1
ATOM 1514 C C . SER A 1 193 ? -15.905 15.218 22.290 1.00 47.72 193 SER A C 1
ATOM 1516 O O . SER A 1 193 ? -15.665 15.132 21.087 1.00 47.72 193 SER A O 1
ATOM 1518 N N . ALA A 1 194 ? -15.285 14.472 23.208 1.00 57.06 194 ALA A N 1
ATOM 1519 C CA . ALA A 1 194 ? -14.315 13.424 22.890 1.00 57.06 194 ALA A CA 1
ATOM 1520 C C . ALA A 1 194 ? -14.805 12.542 21.725 1.00 57.06 194 ALA A C 1
ATOM 1522 O O . ALA A 1 194 ? -15.977 12.160 21.694 1.00 57.06 194 ALA A O 1
ATOM 1523 N N . ILE A 1 195 ? -13.916 12.243 20.769 1.00 59.94 195 ILE A N 1
ATOM 1524 C CA . ILE A 1 195 ? -14.224 11.396 19.610 1.00 59.94 195 ILE A CA 1
ATOM 1525 C C . ILE A 1 195 ? -14.778 10.067 20.130 1.00 59.94 195 ILE A C 1
ATOM 1527 O O . ILE A 1 195 ? -14.066 9.327 20.806 1.00 59.94 195 ILE A O 1
ATOM 1531 N N . ASN A 1 196 ? -16.044 9.769 19.832 1.00 67.00 196 ASN A N 1
ATOM 1532 C CA . ASN A 1 196 ? -16.633 8.481 20.175 1.00 67.00 196 ASN A CA 1
ATOM 1533 C C . ASN A 1 196 ? -15.998 7.394 19.289 1.00 67.00 196 ASN A C 1
ATOM 1535 O O . ASN A 1 196 ? -16.199 7.381 18.073 1.00 67.00 196 ASN A O 1
ATOM 1539 N N . THR A 1 197 ? -15.223 6.497 19.899 1.00 75.06 197 THR A N 1
ATOM 1540 C CA . THR A 1 197 ? -14.523 5.401 19.215 1.00 75.06 197 THR A CA 1
ATOM 1541 C C . THR A 1 197 ? -15.328 4.104 19.137 1.00 75.06 197 THR A C 1
ATOM 1543 O O . THR A 1 197 ? -14.847 3.147 18.538 1.00 75.06 197 THR A O 1
ATOM 1546 N N . ASP A 1 198 ? -16.551 4.051 19.675 1.00 75.81 198 ASP A N 1
ATOM 1547 C CA . ASP A 1 198 ? -17.390 2.838 19.690 1.00 75.81 198 ASP A CA 1
ATOM 1548 C C . ASP A 1 198 ? -17.726 2.334 18.276 1.00 75.81 198 ASP A C 1
ATOM 1550 O O . ASP A 1 198 ? -17.992 1.151 18.067 1.00 75.81 198 ASP A O 1
ATOM 1554 N N . ALA A 1 199 ? -17.690 3.230 17.284 1.00 84.25 199 ALA A N 1
ATOM 1555 C CA . ALA A 1 199 ? -17.890 2.920 15.871 1.00 84.25 199 ALA A CA 1
ATOM 1556 C C . ALA A 1 199 ? -16.608 3.070 15.027 1.00 84.25 199 ALA A C 1
ATOM 1558 O O . ALA A 1 199 ? -16.690 3.210 13.803 1.00 84.25 199 ALA A O 1
ATOM 1559 N N . ALA A 1 200 ? -15.426 3.072 15.650 1.00 93.06 200 ALA A N 1
ATOM 1560 C CA . ALA A 1 200 ? -14.162 3.200 14.934 1.00 93.06 200 ALA A CA 1
ATOM 1561 C C . ALA A 1 200 ? -13.762 1.900 14.218 1.00 93.06 200 ALA A C 1
ATOM 1563 O O . ALA A 1 200 ? -13.955 0.791 14.723 1.00 93.06 200 ALA A O 1
ATOM 1564 N N . LEU A 1 201 ? -13.126 2.063 13.060 1.00 95.75 201 LEU A N 1
ATOM 1565 C CA . LEU A 1 201 ? -12.277 1.039 12.463 1.00 95.75 201 LEU A CA 1
ATOM 1566 C C . LEU A 1 201 ? -10.838 1.335 12.887 1.00 95.75 201 LEU A C 1
ATOM 1568 O O . LEU A 1 201 ? -10.332 2.422 12.621 1.00 95.75 201 LEU A O 1
ATOM 1572 N N . TYR A 1 202 ? -10.160 0.400 13.547 1.00 97.62 202 TYR A N 1
ATOM 1573 C CA . TYR A 1 202 ? -8.763 0.608 13.926 1.00 97.62 202 TYR A CA 1
ATOM 1574 C C . TYR A 1 202 ? -7.843 0.344 12.737 1.00 97.62 202 TYR A C 1
ATOM 1576 O O . TYR A 1 202 ? -7.871 -0.733 12.147 1.00 97.62 202 TYR A O 1
ATOM 1584 N N . VAL A 1 203 ? -7.005 1.318 12.402 1.00 98.25 203 VAL A N 1
ATOM 1585 C CA . VAL A 1 203 ? -5.940 1.170 11.408 1.00 98.25 203 VAL A CA 1
ATOM 1586 C C . VAL A 1 203 ? -4.645 0.888 12.162 1.00 98.25 203 VAL A C 1
ATOM 1588 O O . VAL A 1 203 ? -4.227 1.690 12.998 1.00 98.25 203 VAL A O 1
ATOM 1591 N N . VAL A 1 204 ? -4.037 -0.268 11.904 1.00 98.69 204 VAL A N 1
ATOM 1592 C CA . VAL A 1 204 ? -2.867 -0.769 12.636 1.00 98.69 204 VAL A CA 1
ATOM 1593 C C . VAL A 1 204 ? -1.683 -0.867 11.685 1.00 98.69 204 VAL A C 1
ATOM 1595 O O . VAL A 1 204 ? -1.719 -1.650 10.740 1.00 98.69 204 VAL A O 1
ATOM 1598 N N . GLY A 1 205 ? -0.646 -0.072 11.928 1.00 98.69 205 GLY A N 1
ATOM 1599 C CA . GLY A 1 205 ? 0.572 -0.057 11.120 1.00 98.69 205 GLY A CA 1
ATOM 1600 C C . GLY A 1 205 ? 1.692 -0.828 11.801 1.00 98.69 205 GLY A C 1
ATOM 1601 O O . GLY A 1 205 ? 1.917 -0.656 13.001 1.00 98.69 205 GLY A O 1
ATOM 1602 N N . ILE A 1 206 ? 2.393 -1.662 11.039 1.00 98.75 206 ILE A N 1
ATOM 1603 C CA . ILE A 1 206 ? 3.548 -2.442 11.498 1.00 98.75 206 ILE A CA 1
ATOM 1604 C C . ILE A 1 206 ? 4.824 -1.870 10.890 1.00 98.75 206 ILE A C 1
ATOM 1606 O O . ILE A 1 206 ? 4.849 -1.552 9.699 1.00 98.75 206 ILE A O 1
ATOM 1610 N N . GLY A 1 207 ? 5.868 -1.743 11.711 1.00 98.12 207 GLY A N 1
ATOM 1611 C CA . GLY A 1 207 ? 7.169 -1.241 11.278 1.00 98.12 207 GLY A CA 1
ATOM 1612 C C . GLY A 1 207 ? 7.876 -2.153 10.268 1.00 98.12 207 GLY A C 1
ATOM 1613 O O . GLY A 1 207 ? 7.454 -3.277 9.995 1.00 98.12 207 GLY A O 1
ATOM 1614 N N . SER A 1 208 ? 8.974 -1.655 9.696 1.00 97.44 208 SER A N 1
ATOM 1615 C CA . SER A 1 208 ? 9.728 -2.357 8.650 1.00 97.44 208 SER A CA 1
ATOM 1616 C C . SER A 1 208 ? 10.414 -3.629 9.174 1.00 97.44 208 SER A C 1
ATOM 1618 O O . SER A 1 208 ? 11.183 -3.583 10.140 1.00 97.44 208 SER A O 1
ATOM 1620 N N . ARG A 1 209 ? 10.167 -4.760 8.493 1.00 96.38 209 ARG A N 1
ATOM 1621 C CA . ARG A 1 209 ? 10.731 -6.087 8.807 1.00 96.38 209 ARG A CA 1
ATOM 1622 C C . ARG A 1 209 ? 12.248 -6.122 8.699 1.00 96.38 209 ARG A C 1
ATOM 1624 O O . ARG A 1 209 ? 12.904 -6.628 9.607 1.00 96.38 209 ARG A O 1
ATOM 1631 N N . TYR A 1 210 ? 12.789 -5.618 7.588 1.00 94.50 210 TYR A N 1
ATOM 1632 C CA . TYR A 1 210 ? 14.233 -5.628 7.327 1.00 94.50 210 TYR A CA 1
ATOM 1633 C C . TYR A 1 210 ? 14.965 -4.759 8.356 1.00 94.50 210 TYR A C 1
ATOM 1635 O O . TYR A 1 210 ? 15.974 -5.175 8.907 1.00 94.50 210 TYR A O 1
ATOM 1643 N N . ALA A 1 211 ? 14.377 -3.629 8.764 1.00 94.38 211 ALA A N 1
ATOM 1644 C CA . ALA A 1 211 ? 14.929 -2.793 9.834 1.00 94.38 211 ALA A CA 1
ATOM 1645 C C . ALA A 1 211 ? 14.815 -3.411 11.252 1.00 94.38 211 ALA A C 1
ATOM 1647 O O . ALA A 1 211 ? 15.201 -2.769 12.240 1.00 94.38 211 ALA A O 1
ATOM 1648 N N . GLY A 1 212 ? 14.253 -4.624 11.377 1.00 95.75 212 GLY A N 1
ATOM 1649 C CA . GLY A 1 212 ? 14.016 -5.322 12.646 1.00 95.75 212 GLY A CA 1
ATOM 1650 C C . GLY A 1 212 ? 12.967 -4.653 13.541 1.00 95.75 212 GLY A C 1
ATOM 1651 O O . GLY A 1 212 ? 12.957 -4.868 14.760 1.00 95.75 212 GLY A O 1
ATOM 1652 N N . ASN A 1 213 ? 12.121 -3.806 12.953 1.00 96.12 213 ASN A N 1
ATOM 1653 C CA . ASN A 1 213 ? 11.178 -2.949 13.661 1.00 96.12 213 ASN A CA 1
ATOM 1654 C C . ASN A 1 213 ? 9.723 -3.418 13.514 1.00 96.12 213 ASN A C 1
ATOM 1656 O O . ASN A 1 213 ? 8.814 -2.687 13.873 1.00 96.12 213 ASN A O 1
ATOM 1660 N N . ASP A 1 214 ? 9.450 -4.613 13.003 1.00 97.25 214 ASP A N 1
ATOM 1661 C CA . ASP A 1 214 ? 8.093 -5.145 12.953 1.00 97.25 214 ASP A CA 1
ATOM 1662 C C . ASP A 1 214 ? 7.686 -5.735 14.312 1.00 97.25 214 ASP A C 1
ATOM 1664 O O . ASP A 1 214 ? 8.162 -6.793 14.722 1.00 97.25 214 ASP A O 1
ATOM 1668 N N . LYS A 1 215 ? 6.805 -5.037 15.040 1.00 98.06 215 LYS A N 1
ATOM 1669 C CA . LYS A 1 215 ? 6.351 -5.418 16.393 1.00 98.06 215 LYS A CA 1
ATOM 1670 C C . LYS A 1 215 ? 4.825 -5.594 16.459 1.00 98.06 215 LYS A C 1
ATOM 1672 O O . LYS A 1 215 ? 4.136 -4.752 17.051 1.00 98.06 215 LYS A O 1
ATOM 1677 N N . PRO A 1 216 ? 4.262 -6.664 15.858 1.00 97.31 216 PRO A N 1
ATOM 1678 C CA . PRO A 1 216 ? 2.824 -6.947 15.880 1.00 97.31 216 PRO A CA 1
ATOM 1679 C C . PRO A 1 216 ? 2.198 -6.901 17.273 1.00 97.31 216 PRO A C 1
ATOM 1681 O O . PRO A 1 216 ? 1.132 -6.320 17.453 1.00 97.31 216 PRO A O 1
ATOM 1684 N N . GLU A 1 217 ? 2.866 -7.472 18.269 1.00 96.94 217 GLU A N 1
ATOM 1685 C CA . GLU A 1 217 ? 2.404 -7.535 19.652 1.00 96.94 217 GLU A CA 1
ATOM 1686 C C . GLU A 1 217 ? 2.235 -6.147 20.284 1.00 96.94 217 GLU A C 1
ATOM 1688 O O . GLU A 1 217 ? 1.238 -5.900 20.964 1.00 96.94 217 GLU A O 1
ATOM 1693 N N . ILE A 1 218 ? 3.153 -5.216 20.001 1.00 98.00 218 ILE A N 1
ATOM 1694 C CA . ILE A 1 218 ? 3.098 -3.836 20.503 1.00 98.00 218 ILE A CA 1
ATOM 1695 C C . ILE A 1 218 ? 1.948 -3.075 19.840 1.00 98.00 218 ILE A C 1
ATOM 1697 O O . ILE A 1 218 ? 1.205 -2.354 20.512 1.00 98.00 218 ILE A O 1
ATOM 1701 N N . ALA A 1 219 ? 1.782 -3.245 18.528 1.00 97.94 219 ALA A N 1
ATOM 1702 C CA . ALA A 1 219 ? 0.725 -2.583 17.774 1.00 97.94 219 ALA A CA 1
ATOM 1703 C C . ALA A 1 219 ? -0.668 -3.090 18.188 1.00 97.94 219 ALA A C 1
ATOM 1705 O O . ALA A 1 219 ? -1.586 -2.303 18.415 1.00 97.94 219 ALA A O 1
ATOM 1706 N N . LEU A 1 220 ? -0.820 -4.410 18.336 1.00 97.44 220 LEU A N 1
ATOM 1707 C CA . LEU A 1 220 ? -2.083 -5.054 18.698 1.00 97.44 220 LEU A CA 1
ATOM 1708 C C . LEU A 1 220 ? -2.522 -4.748 20.130 1.00 97.44 220 LEU A C 1
ATOM 1710 O O . LEU A 1 220 ? -3.722 -4.631 20.366 1.00 97.44 220 LEU A O 1
ATOM 1714 N N . ALA A 1 221 ? -1.586 -4.576 21.069 1.00 97.50 221 ALA A N 1
ATOM 1715 C CA . ALA A 1 221 ? -1.901 -4.226 22.456 1.00 97.50 221 ALA A CA 1
ATOM 1716 C C . ALA A 1 221 ? -2.632 -2.875 22.597 1.00 97.50 221 ALA A C 1
ATOM 1718 O O . ALA A 1 221 ? -3.254 -2.611 23.624 1.00 97.50 221 ALA A O 1
ATOM 1719 N N . GLN A 1 222 ? -2.572 -2.023 21.570 1.00 97.25 222 GLN A N 1
ATOM 1720 C CA . GLN A 1 222 ? -3.247 -0.722 21.526 1.00 97.25 222 GLN A CA 1
ATOM 1721 C C . GLN A 1 222 ? -4.675 -0.805 20.963 1.00 97.25 222 GLN A C 1
ATOM 1723 O O . GLN A 1 222 ? -5.409 0.183 21.000 1.00 97.25 222 GLN A O 1
ATOM 1728 N N . VAL A 1 223 ? -5.078 -1.957 20.419 1.00 95.94 223 VAL A N 1
ATOM 1729 C CA . VAL A 1 223 ? -6.418 -2.159 19.863 1.00 95.94 223 VAL A CA 1
ATOM 1730 C C . VAL A 1 223 ? -7.339 -2.688 20.963 1.00 95.94 223 VAL A C 1
ATOM 1732 O O . VAL A 1 223 ? -7.029 -3.728 21.549 1.00 95.94 223 VAL A O 1
ATOM 1735 N N . PRO A 1 224 ? -8.487 -2.040 21.236 1.00 94.19 224 PRO A N 1
ATOM 1736 C CA . PRO A 1 224 ? -9.442 -2.562 22.199 1.00 94.19 224 PRO A CA 1
ATOM 1737 C C . PRO A 1 224 ? -9.913 -3.969 21.835 1.00 94.19 224 PRO A C 1
ATOM 1739 O O . PRO A 1 224 ? -9.974 -4.365 20.664 1.00 94.19 224 PRO A O 1
ATOM 1742 N N . GLU A 1 225 ? -10.286 -4.722 22.862 1.00 90.06 225 GLU A N 1
ATOM 1743 C CA . GLU A 1 225 ? -10.819 -6.065 22.689 1.00 90.06 225 GLU A CA 1
ATOM 1744 C C . GLU A 1 225 ? -12.038 -6.045 21.754 1.00 90.06 225 GLU A C 1
ATOM 1746 O O . GLU A 1 225 ? -12.886 -5.157 21.831 1.00 90.06 225 GLU A O 1
ATOM 1751 N N . ASN A 1 226 ? -12.109 -7.013 20.837 1.00 89.12 226 ASN A N 1
ATOM 1752 C CA . ASN A 1 226 ? -13.165 -7.146 19.825 1.00 89.12 226 ASN A CA 1
ATOM 1753 C C . ASN A 1 226 ? -13.324 -5.972 18.839 1.00 89.12 226 ASN A C 1
ATOM 1755 O O . ASN A 1 226 ? -14.168 -6.064 17.946 1.00 89.12 226 ASN A O 1
ATOM 1759 N N . ALA A 1 227 ? -12.515 -4.910 18.923 1.00 93.56 227 ALA A N 1
ATOM 1760 C CA . ALA A 1 227 ? -12.601 -3.800 17.983 1.00 93.56 227 ALA A CA 1
ATOM 1761 C C . ALA A 1 227 ? -12.221 -4.239 16.561 1.00 93.56 227 ALA A C 1
ATOM 1763 O O . ALA A 1 227 ? -11.204 -4.917 16.345 1.00 93.56 227 ALA A O 1
ATOM 1764 N N . SER A 1 228 ? -13.041 -3.812 15.596 1.00 95.44 228 SER A N 1
ATOM 1765 C CA . SER A 1 228 ? -12.773 -4.004 14.172 1.00 95.44 228 SER A CA 1
ATOM 1766 C C . SER A 1 228 ? -11.457 -3.335 13.789 1.00 95.44 228 SER A C 1
ATOM 1768 O O . SER A 1 228 ? -11.150 -2.236 14.261 1.00 95.44 228 SER A O 1
ATOM 1770 N N . ARG A 1 229 ? -10.663 -3.998 12.947 1.00 97.38 229 ARG A N 1
ATOM 1771 C CA . ARG A 1 229 ? -9.338 -3.504 12.574 1.00 97.38 229 ARG A CA 1
ATOM 1772 C C . ARG A 1 229 ? -8.927 -3.917 11.170 1.00 97.38 229 ARG A C 1
ATOM 1774 O O . ARG A 1 229 ? -9.300 -4.989 10.698 1.00 97.38 229 ARG A O 1
ATOM 1781 N N . ILE A 1 230 ? -8.114 -3.071 10.558 1.00 98.44 230 ILE A N 1
ATOM 1782 C CA . ILE A 1 230 ? -7.330 -3.351 9.362 1.00 98.44 230 ILE A CA 1
ATOM 1783 C C . ILE A 1 230 ? -5.858 -3.175 9.714 1.00 98.44 230 ILE A C 1
ATOM 1785 O O . ILE A 1 230 ? -5.472 -2.183 10.333 1.00 98.44 230 ILE A O 1
ATOM 1789 N N . ILE A 1 231 ? -5.047 -4.156 9.343 1.00 98.69 231 ILE A N 1
ATOM 1790 C CA . ILE A 1 231 ? -3.610 -4.151 9.589 1.00 98.69 231 ILE A CA 1
ATOM 1791 C C . ILE A 1 231 ? -2.902 -3.922 8.267 1.00 98.69 231 ILE A C 1
ATOM 1793 O O . ILE A 1 231 ? -3.298 -4.475 7.244 1.00 98.69 231 ILE A O 1
ATOM 1797 N N . PHE A 1 232 ? -1.850 -3.121 8.275 1.00 98.38 232 PHE A N 1
ATOM 1798 C CA . PHE A 1 232 ? -1.005 -2.957 7.109 1.00 98.38 232 PHE A CA 1
ATOM 1799 C C . PHE A 1 232 ? 0.465 -2.897 7.503 1.00 98.38 232 PHE A C 1
ATOM 1801 O O . PHE A 1 232 ? 0.835 -2.424 8.577 1.00 98.38 232 PHE A O 1
ATOM 1808 N N . MET A 1 233 ? 1.289 -3.467 6.638 1.00 98.62 233 MET A N 1
ATOM 1809 C CA . MET A 1 233 ? 2.728 -3.624 6.801 1.00 98.62 233 MET A CA 1
ATOM 1810 C C . MET A 1 233 ? 3.368 -3.502 5.428 1.00 98.62 233 MET A C 1
ATOM 1812 O O . MET A 1 233 ? 2.695 -3.702 4.425 1.00 98.62 233 MET A O 1
ATOM 1816 N N . HIS A 1 234 ? 4.650 -3.182 5.352 1.00 98.25 234 HIS A N 1
ATOM 1817 C CA . HIS A 1 234 ? 5.309 -3.187 4.054 1.00 98.25 234 HIS A CA 1
ATOM 1818 C C . HIS A 1 234 ? 5.617 -4.623 3.599 1.00 98.25 234 HIS A C 1
ATOM 1820 O O . HIS A 1 234 ? 5.114 -5.073 2.573 1.00 98.25 234 HIS A O 1
ATOM 1826 N N . ASN A 1 235 ? 6.366 -5.380 4.407 1.00 97.06 235 ASN A N 1
ATOM 1827 C CA . ASN A 1 235 ? 6.796 -6.734 4.064 1.00 97.06 235 ASN A CA 1
ATOM 1828 C C . ASN A 1 235 ? 5.787 -7.795 4.572 1.00 97.06 235 ASN A C 1
ATOM 1830 O O . ASN A 1 235 ? 5.506 -7.839 5.775 1.00 97.06 235 ASN A O 1
ATOM 1834 N N . PRO A 1 236 ? 5.266 -8.686 3.703 1.00 96.44 236 PRO A N 1
ATOM 1835 C CA . PRO A 1 236 ? 4.299 -9.719 4.084 1.00 96.44 236 PRO A CA 1
ATOM 1836 C C . PRO A 1 236 ? 4.852 -10.747 5.080 1.00 96.44 236 PRO A C 1
ATOM 1838 O O . PRO A 1 236 ? 4.077 -11.428 5.751 1.00 96.44 236 PRO A O 1
ATOM 1841 N N . ASN A 1 237 ? 6.170 -10.871 5.229 1.00 95.62 237 ASN A N 1
ATOM 1842 C CA . ASN A 1 237 ? 6.783 -11.827 6.144 1.00 95.62 237 ASN A CA 1
ATOM 1843 C C . ASN A 1 237 ? 6.557 -11.488 7.625 1.00 95.62 237 ASN A C 1
ATOM 1845 O O . ASN A 1 237 ? 6.51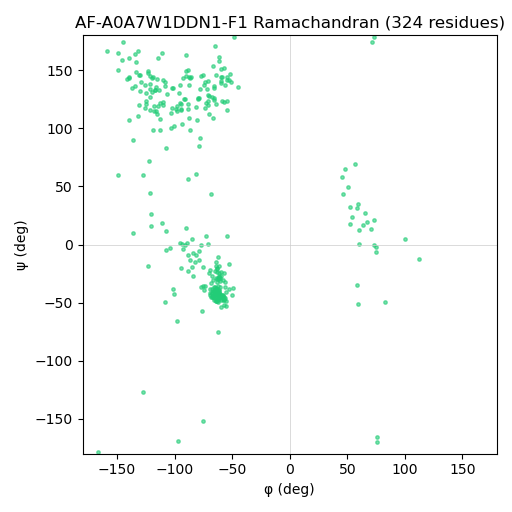7 -12.399 8.453 1.00 95.62 237 ASN A O 1
ATOM 1849 N N . SER A 1 238 ? 6.255 -10.230 7.959 1.00 96.88 238 SER A N 1
ATOM 1850 C CA . SER A 1 238 ? 5.799 -9.849 9.305 1.00 96.88 238 SER A CA 1
ATOM 1851 C C . SER A 1 238 ? 4.461 -10.493 9.689 1.00 96.88 238 SER A C 1
ATOM 1853 O O . SER A 1 238 ? 4.177 -10.688 10.871 1.00 96.88 238 SER A O 1
ATOM 1855 N N . PHE A 1 239 ? 3.641 -10.889 8.709 1.00 97.38 239 PHE A N 1
ATOM 1856 C CA . PHE A 1 239 ? 2.336 -11.505 8.949 1.00 97.38 239 PHE A CA 1
ATOM 1857 C C . PHE A 1 239 ? 2.422 -12.852 9.689 1.00 97.38 239 PHE A C 1
ATOM 1859 O O . PHE A 1 239 ? 1.513 -13.197 10.446 1.00 97.38 239 PHE A O 1
ATOM 1866 N N . ALA A 1 240 ? 3.515 -13.610 9.528 1.00 95.69 240 ALA A N 1
ATOM 1867 C CA . ALA A 1 240 ? 3.682 -14.912 10.181 1.00 95.69 240 ALA A CA 1
ATOM 1868 C C . ALA A 1 240 ? 3.680 -14.837 11.716 1.00 95.69 240 ALA A C 1
ATOM 1870 O O . ALA A 1 240 ? 3.310 -15.812 12.372 1.00 95.69 240 ALA A O 1
ATOM 1871 N N . ALA A 1 241 ? 4.081 -13.696 12.282 1.00 96.19 241 ALA A N 1
ATOM 1872 C CA . ALA A 1 241 ? 4.176 -13.494 13.725 1.00 96.19 241 ALA A CA 1
ATOM 1873 C C . ALA A 1 241 ? 2.826 -13.159 14.388 1.00 96.19 241 ALA A C 1
ATOM 1875 O O . ALA A 1 241 ? 2.732 -13.147 15.615 1.00 96.19 241 ALA A O 1
ATOM 1876 N N . PHE A 1 242 ? 1.770 -12.900 13.609 1.00 97.88 242 PHE A N 1
ATOM 1877 C CA . PHE A 1 242 ? 0.465 -12.549 14.163 1.00 97.88 242 PHE A CA 1
ATOM 1878 C C . PHE A 1 242 ? -0.212 -13.753 14.830 1.00 97.88 242 PHE A C 1
ATOM 1880 O O . PHE A 1 242 ? -0.391 -14.787 14.179 1.00 97.88 242 PHE A O 1
ATOM 1887 N N . PRO A 1 243 ? -0.681 -13.624 16.087 1.00 96.81 243 PRO A N 1
ATOM 1888 C CA . PRO A 1 243 ? -1.486 -14.661 16.724 1.00 96.81 243 PRO A CA 1
ATOM 1889 C C . PRO A 1 243 ? -2.794 -14.921 15.965 1.00 96.81 243 PRO A C 1
ATOM 1891 O O . PRO A 1 243 ? -3.290 -14.055 15.236 1.00 96.81 243 PRO A O 1
ATOM 1894 N N . ALA A 1 244 ? -3.382 -16.103 16.153 1.00 96.56 244 ALA A N 1
ATOM 1895 C CA . ALA A 1 244 ? -4.652 -16.465 15.525 1.00 96.56 244 ALA A CA 1
ATOM 1896 C C . ALA A 1 244 ? -5.757 -15.435 15.828 1.00 96.56 244 ALA A C 1
ATOM 1898 O O . ALA A 1 244 ? -5.846 -14.926 16.945 1.00 96.56 244 ALA A O 1
ATOM 1899 N N . TYR A 1 245 ? -6.598 -15.151 14.834 1.00 95.06 245 TYR A N 1
ATOM 1900 C CA . TYR A 1 245 ? -7.746 -14.236 14.901 1.00 95.06 245 TYR A CA 1
ATOM 1901 C C . TYR A 1 245 ? -7.415 -12.772 15.2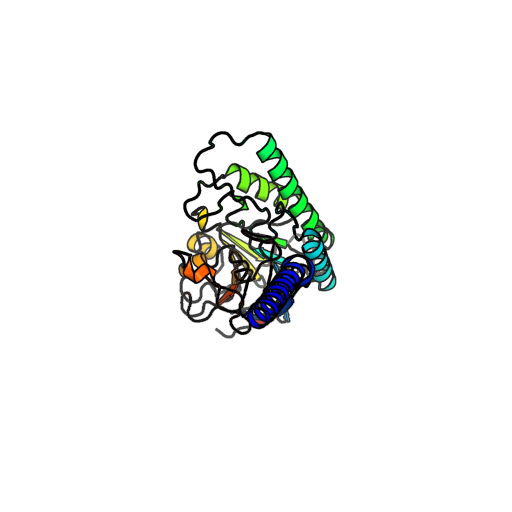48 1.00 95.06 245 TYR A C 1
ATOM 1903 O O . TYR A 1 245 ? -8.315 -11.985 15.538 1.00 95.06 245 TYR A O 1
ATOM 1911 N N . THR A 1 246 ? -6.141 -12.370 15.205 1.00 96.31 246 THR A N 1
ATOM 1912 C CA . THR A 1 246 ? -5.735 -10.987 15.510 1.00 96.31 246 THR A CA 1
ATOM 1913 C C . THR A 1 246 ? -5.605 -10.100 14.279 1.00 96.31 246 THR A C 1
ATOM 1915 O O . THR A 1 246 ? -5.692 -8.881 14.423 1.00 96.31 246 THR A O 1
ATOM 1918 N N . ALA A 1 247 ? -5.451 -10.690 13.091 1.00 97.12 247 ALA A N 1
ATOM 1919 C CA . ALA A 1 247 ? -5.263 -10.009 11.813 1.00 97.12 247 ALA A CA 1
ATOM 1920 C C . ALA A 1 247 ? -6.272 -10.500 10.753 1.00 97.12 247 ALA A C 1
ATOM 1922 O O . ALA A 1 247 ? -5.867 -11.014 9.706 1.00 97.12 247 ALA A O 1
ATOM 1923 N N . PRO A 1 248 ? -7.593 -10.363 10.994 1.00 95.56 248 PRO A N 1
ATOM 1924 C CA . PRO A 1 248 ? -8.623 -10.859 10.073 1.00 95.56 248 PRO A CA 1
ATOM 1925 C C . PRO A 1 248 ? -8.593 -10.171 8.700 1.00 95.56 248 PRO A C 1
ATOM 1927 O O . PRO A 1 248 ? -9.088 -10.722 7.719 1.00 95.56 248 PRO A O 1
ATOM 1930 N N . LEU A 1 249 ? -7.994 -8.980 8.640 1.00 97.38 249 LEU A N 1
ATOM 1931 C CA . LEU A 1 249 ? -7.672 -8.255 7.424 1.00 97.38 249 LEU A CA 1
ATOM 1932 C C . LEU A 1 249 ? -6.293 -7.607 7.583 1.00 97.38 249 LEU A C 1
ATOM 1934 O O . LEU A 1 249 ? -6.151 -6.621 8.310 1.00 97.38 249 LEU A O 1
ATOM 1938 N N . ALA A 1 250 ? -5.299 -8.162 6.900 1.00 98.50 250 ALA A N 1
ATOM 1939 C CA . ALA A 1 250 ? -3.965 -7.602 6.766 1.00 98.50 250 ALA A CA 1
ATOM 1940 C C . ALA A 1 250 ? -3.640 -7.338 5.294 1.00 98.50 250 ALA A C 1
ATOM 1942 O O . ALA A 1 250 ? -4.010 -8.125 4.420 1.00 98.50 250 ALA A O 1
ATOM 1943 N N . VAL A 1 251 ? -2.925 -6.251 5.024 1.00 98.75 251 VAL A N 1
ATOM 1944 C CA . VAL A 1 251 ? -2.462 -5.904 3.679 1.00 98.75 251 VAL A CA 1
ATOM 1945 C C . VAL A 1 251 ? -0.970 -5.569 3.664 1.00 98.75 251 VAL A C 1
ATOM 1947 O O . VAL A 1 251 ? -0.450 -5.025 4.639 1.00 98.75 251 VAL A O 1
ATOM 1950 N N . ALA A 1 252 ? -0.279 -5.905 2.575 1.00 98.50 252 ALA A N 1
ATOM 1951 C CA . ALA A 1 252 ? 1.156 -5.671 2.415 1.00 98.50 252 ALA A CA 1
ATOM 1952 C C . ALA A 1 252 ? 1.571 -5.318 0.976 1.00 98.50 252 ALA A C 1
ATOM 1954 O O . ALA A 1 252 ? 0.732 -5.358 0.076 1.00 98.50 252 ALA A O 1
ATOM 1955 N N . GLY A 1 253 ? 2.848 -4.973 0.778 1.00 96.25 253 GLY A N 1
ATOM 1956 C CA . GLY A 1 253 ? 3.501 -4.706 -0.513 1.00 96.25 253 GLY A CA 1
ATOM 1957 C C . GLY A 1 253 ? 4.781 -5.537 -0.687 1.00 96.25 253 GLY A C 1
ATOM 1958 O O . GLY A 1 253 ? 4.746 -6.757 -0.496 1.00 96.25 253 GLY A O 1
ATOM 1959 N N . HIS A 1 254 ? 5.902 -4.872 -0.995 1.00 95.00 254 HIS A N 1
ATOM 1960 C CA . HIS A 1 254 ? 7.292 -5.359 -0.944 1.00 95.00 254 HIS A CA 1
ATOM 1961 C C . HIS A 1 254 ? 7.784 -6.161 -2.153 1.00 95.00 254 HIS A C 1
ATOM 1963 O O . HIS A 1 254 ? 8.851 -5.893 -2.698 1.00 95.00 254 HIS A O 1
ATOM 1969 N N . THR A 1 255 ? 7.039 -7.164 -2.615 1.00 88.00 255 THR A N 1
ATOM 1970 C CA . THR A 1 255 ? 7.585 -8.105 -3.617 1.00 88.00 255 THR A CA 1
ATOM 1971 C C . THR A 1 255 ? 7.473 -7.611 -5.057 1.00 88.00 255 THR A C 1
ATOM 1973 O O . THR A 1 255 ? 7.948 -8.281 -5.978 1.00 88.00 255 THR A O 1
ATOM 1976 N N . HIS A 1 256 ? 6.789 -6.485 -5.292 1.00 92.44 256 HIS A N 1
ATOM 1977 C CA . HIS A 1 256 ? 6.449 -5.969 -6.624 1.00 92.44 256 HIS A CA 1
ATOM 1978 C C . HIS A 1 256 ? 5.752 -6.989 -7.543 1.00 92.44 256 HIS A C 1
ATOM 1980 O O . HIS A 1 256 ? 5.761 -6.868 -8.777 1.00 92.44 256 HIS A O 1
ATOM 1986 N N . GLY A 1 257 ? 5.203 -8.062 -6.969 1.00 88.38 257 GLY A N 1
ATOM 1987 C CA . GLY A 1 257 ? 4.718 -9.188 -7.744 1.00 88.38 257 GLY A CA 1
ATOM 1988 C C . GLY A 1 257 ? 5.785 -9.937 -8.541 1.00 88.38 257 GLY A C 1
ATOM 1989 O O . GLY A 1 257 ? 5.432 -10.642 -9.483 1.00 88.38 257 GLY A O 1
ATOM 1990 N N . GLY A 1 258 ? 7.069 -9.759 -8.229 1.00 88.12 258 GLY A N 1
ATOM 1991 C CA . GLY A 1 258 ? 8.196 -10.280 -9.001 1.00 88.12 258 GLY A CA 1
ATOM 1992 C C . GLY A 1 258 ? 8.479 -9.533 -10.306 1.00 88.12 258 GLY A C 1
ATOM 1993 O O . GLY A 1 258 ? 9.435 -9.878 -10.991 1.00 88.12 258 GLY A O 1
ATOM 1994 N N . GLN A 1 259 ? 7.677 -8.524 -10.666 1.00 89.88 259 GLN A N 1
ATOM 1995 C CA . GLN A 1 259 ? 7.746 -7.707 -11.892 1.00 89.88 259 GLN A CA 1
ATOM 1996 C C . GLN A 1 259 ? 7.649 -8.425 -13.251 1.00 89.88 259 GLN A C 1
ATOM 1998 O O . GLN A 1 259 ? 7.077 -7.878 -14.188 1.00 89.88 259 GLN A O 1
ATOM 2003 N N . ILE A 1 260 ? 8.188 -9.630 -13.394 1.00 90.12 260 ILE A N 1
ATOM 2004 C CA . ILE A 1 260 ? 8.185 -10.431 -14.617 1.00 90.12 260 ILE A CA 1
ATOM 2005 C C . ILE A 1 260 ? 7.499 -11.748 -14.284 1.00 90.12 260 ILE A C 1
ATOM 2007 O O . ILE A 1 260 ? 7.998 -12.528 -13.475 1.00 90.12 260 ILE A O 1
ATOM 2011 N N . ARG A 1 261 ? 6.353 -12.004 -14.909 1.00 87.06 261 ARG A N 1
ATOM 2012 C CA . ARG A 1 261 ? 5.563 -13.211 -14.670 1.00 87.06 261 ARG A CA 1
ATOM 2013 C C . ARG A 1 261 ? 5.376 -14.007 -15.942 1.00 87.06 261 ARG A C 1
ATOM 2015 O O . ARG A 1 261 ? 5.177 -13.454 -17.024 1.00 87.06 261 ARG A O 1
ATOM 2022 N N . ILE A 1 262 ? 5.366 -15.324 -15.786 1.00 82.81 262 ILE A N 1
ATOM 2023 C CA . ILE A 1 262 ? 4.872 -16.215 -16.828 1.00 82.81 262 ILE A CA 1
ATOM 2024 C C . ILE A 1 262 ? 3.335 -16.106 -16.816 1.00 82.81 262 ILE A C 1
ATOM 2026 O O . ILE A 1 262 ? 2.733 -16.021 -15.742 1.00 82.81 262 ILE A O 1
ATOM 2030 N N . PRO A 1 263 ? 2.668 -16.039 -17.980 1.00 80.56 263 PRO A N 1
ATOM 2031 C CA . PRO A 1 263 ? 1.210 -16.102 -18.035 1.00 80.56 263 PRO A CA 1
ATOM 2032 C C . PRO A 1 263 ? 0.661 -17.310 -17.260 1.00 80.56 263 PRO A C 1
ATOM 2034 O O . PRO A 1 263 ? 1.229 -18.398 -17.359 1.00 80.56 263 PRO A O 1
ATOM 2037 N N . PHE A 1 264 ? -0.445 -17.125 -16.527 1.00 78.81 264 PHE A N 1
ATOM 2038 C CA . PHE A 1 264 ? -1.121 -18.156 -15.719 1.00 78.81 264 PHE A CA 1
ATOM 2039 C C . PHE A 1 264 ? -0.369 -18.613 -14.459 1.00 78.81 264 PHE A C 1
ATOM 2041 O O . PHE A 1 264 ? -0.711 -19.638 -13.866 1.00 78.81 264 PHE A O 1
ATOM 2048 N N . THR A 1 265 ? 0.669 -17.879 -14.046 1.00 75.50 265 THR A N 1
ATOM 2049 C CA . THR A 1 265 ? 1.402 -18.128 -12.798 1.00 75.50 265 THR A CA 1
ATOM 2050 C C . THR A 1 265 ? 1.365 -16.899 -11.890 1.00 75.50 265 THR A C 1
ATOM 2052 O O . THR A 1 265 ? 2.396 -16.494 -11.359 1.00 75.50 265 THR A O 1
ATOM 2055 N N . GLU A 1 266 ? 0.204 -16.254 -11.741 1.00 65.69 266 GLU A N 1
ATOM 2056 C CA . GLU A 1 266 ? 0.097 -14.937 -11.091 1.00 65.69 266 GLU A CA 1
ATOM 2057 C C . GLU A 1 266 ? 0.574 -14.941 -9.626 1.00 65.69 266 GLU A C 1
ATOM 2059 O O . GLU A 1 266 ? 1.176 -13.967 -9.183 1.00 65.69 266 GLU A O 1
ATOM 2064 N N . ASN A 1 267 ? 0.413 -16.067 -8.921 1.00 64.88 267 ASN A N 1
ATOM 2065 C CA . ASN A 1 267 ? 0.831 -16.232 -7.522 1.00 64.88 267 ASN A CA 1
ATOM 2066 C C . ASN A 1 267 ? 2.280 -16.736 -7.361 1.00 64.88 267 ASN A C 1
ATOM 2068 O O . ASN A 1 267 ? 2.732 -16.959 -6.238 1.00 64.88 267 ASN A O 1
ATOM 2072 N N . TRP A 1 268 ? 3.006 -16.946 -8.464 1.00 70.19 268 TRP A N 1
ATOM 2073 C CA . TRP A 1 268 ? 4.399 -17.389 -8.466 1.00 70.19 268 TRP A CA 1
ATOM 2074 C C . TRP A 1 268 ? 5.323 -16.263 -8.937 1.00 70.19 268 TRP A C 1
ATOM 2076 O O . TRP A 1 268 ? 5.007 -15.518 -9.863 1.00 70.19 268 TRP A O 1
ATOM 2086 N N . SER A 1 269 ? 6.496 -16.162 -8.314 1.00 73.56 269 SER A N 1
ATOM 2087 C CA . SER A 1 269 ? 7.542 -15.212 -8.688 1.00 73.56 269 SER A CA 1
ATOM 2088 C C . SER A 1 269 ? 8.845 -15.960 -8.924 1.00 73.56 269 SER A C 1
ATOM 2090 O O . SER A 1 269 ? 9.227 -16.809 -8.120 1.00 73.56 269 SER A O 1
ATOM 2092 N N . TRP A 1 270 ? 9.565 -15.601 -9.988 1.00 72.00 270 TRP A N 1
ATOM 2093 C CA . TRP A 1 270 ? 10.910 -16.122 -10.252 1.00 72.00 270 TRP A CA 1
ATOM 2094 C C . TRP A 1 270 ? 11.892 -15.789 -9.124 1.00 72.00 270 TRP A C 1
ATOM 2096 O O . TRP A 1 270 ? 12.846 -16.534 -8.920 1.00 72.00 270 TRP A O 1
ATOM 2106 N N . MET A 1 271 ? 11.627 -14.733 -8.344 1.00 72.38 271 MET A N 1
ATOM 2107 C CA . MET A 1 271 ? 12.414 -14.404 -7.154 1.00 72.38 271 MET A CA 1
ATOM 2108 C C . MET A 1 271 ? 12.390 -15.531 -6.118 1.00 72.38 271 MET A C 1
ATOM 2110 O O . MET A 1 271 ? 13.364 -15.699 -5.400 1.00 72.38 271 MET A O 1
ATOM 2114 N N . ALA A 1 272 ? 11.343 -16.364 -6.079 1.00 68.56 272 ALA A N 1
ATOM 2115 C CA . ALA A 1 272 ? 11.292 -17.526 -5.188 1.00 68.56 272 ALA A CA 1
ATOM 2116 C C . ALA A 1 272 ? 12.375 -18.580 -5.496 1.00 68.56 272 ALA A C 1
ATOM 2118 O O . ALA A 1 272 ? 12.612 -19.461 -4.680 1.00 68.56 272 ALA A O 1
ATOM 2119 N N . LEU A 1 273 ? 13.019 -18.517 -6.669 1.00 68.94 273 LEU A N 1
ATOM 2120 C CA . LEU A 1 273 ? 14.163 -19.368 -7.013 1.00 68.94 273 LEU A CA 1
ATOM 2121 C C . LEU A 1 273 ? 15.491 -18.840 -6.452 1.00 68.94 273 LEU A C 1
ATOM 2123 O O . LEU A 1 273 ? 16.482 -19.564 -6.483 1.00 68.94 273 LEU A O 1
ATOM 2127 N N . LEU A 1 274 ? 15.522 -17.579 -6.017 1.00 67.25 274 LEU A N 1
ATOM 2128 C CA . LEU A 1 274 ? 16.736 -16.849 -5.643 1.00 67.25 274 LEU A CA 1
ATOM 2129 C C . LEU A 1 274 ? 16.701 -16.315 -4.210 1.00 67.25 274 LEU A C 1
ATOM 2131 O O . LEU A 1 274 ? 17.744 -15.953 -3.682 1.00 67.25 274 LEU A O 1
ATOM 2135 N N . ALA A 1 275 ? 15.517 -16.218 -3.610 1.00 67.44 275 ALA A N 1
ATOM 2136 C CA . ALA A 1 275 ? 15.335 -15.670 -2.279 1.00 67.44 275 ALA A CA 1
ATOM 2137 C C . ALA A 1 275 ? 15.503 -16.747 -1.204 1.00 67.44 275 ALA A C 1
ATOM 2139 O O . ALA A 1 275 ? 14.930 -17.833 -1.304 1.00 67.44 275 ALA A O 1
ATOM 2140 N N . ASP A 1 276 ? 16.206 -16.387 -0.133 1.00 64.81 276 ASP A N 1
ATOM 2141 C CA . ASP A 1 276 ? 16.292 -17.186 1.093 1.00 64.81 276 ASP A CA 1
ATOM 2142 C C . ASP A 1 276 ? 15.043 -17.032 1.987 1.00 64.81 276 ASP A C 1
ATOM 2144 O O . ASP A 1 276 ? 14.889 -17.726 2.993 1.00 64.81 276 ASP A O 1
ATOM 2148 N N . GLU A 1 277 ? 14.116 -16.143 1.613 1.00 71.69 277 GLU A N 1
ATOM 2149 C CA . GLU A 1 277 ? 12.845 -15.920 2.300 1.00 71.69 277 GLU A CA 1
ATOM 2150 C C . GLU A 1 277 ? 11.624 -16.377 1.488 1.00 71.69 277 GLU A C 1
ATOM 2152 O O . GLU A 1 277 ? 11.667 -16.605 0.276 1.00 71.69 277 GLU A O 1
ATOM 2157 N N . LYS A 1 278 ? 10.481 -16.502 2.174 1.00 77.88 278 LYS A N 1
ATOM 2158 C CA . LYS A 1 278 ? 9.217 -16.846 1.525 1.00 77.88 278 LYS A CA 1
ATOM 2159 C C . LYS A 1 278 ? 8.729 -15.663 0.687 1.00 77.88 278 LYS A C 1
ATOM 2161 O O . LYS A 1 278 ? 8.505 -14.576 1.211 1.00 77.88 278 LYS A O 1
ATOM 2166 N N . ILE A 1 279 ? 8.511 -15.904 -0.605 1.00 78.88 279 ILE A N 1
ATOM 2167 C CA . ILE A 1 279 ? 8.005 -14.897 -1.539 1.00 78.88 279 ILE A CA 1
ATOM 2168 C C . ILE A 1 279 ? 6.491 -15.019 -1.695 1.00 78.88 279 ILE A C 1
ATOM 2170 O O . ILE A 1 279 ? 5.958 -16.092 -1.987 1.00 78.88 279 ILE A O 1
ATOM 2174 N N . HIS A 1 280 ? 5.807 -13.887 -1.553 1.00 80.81 280 HIS A N 1
ATOM 2175 C CA . HIS A 1 280 ? 4.373 -13.744 -1.772 1.00 80.81 280 HIS A CA 1
ATOM 2176 C C . HIS A 1 280 ? 4.132 -12.814 -2.962 1.00 80.81 280 HIS A C 1
ATOM 2178 O O . HIS A 1 280 ? 4.468 -11.638 -2.893 1.00 80.81 280 HIS A O 1
ATOM 2184 N N . GLY A 1 281 ? 3.602 -13.350 -4.067 1.00 77.69 281 GLY A N 1
ATOM 2185 C CA . GLY A 1 281 ? 3.450 -12.623 -5.332 1.00 77.69 281 GLY A CA 1
ATOM 2186 C C . GLY A 1 281 ? 2.517 -11.416 -5.227 1.00 77.69 281 GLY A C 1
ATOM 2187 O O . GLY A 1 281 ? 2.973 -10.281 -5.236 1.00 77.69 281 GLY A O 1
ATOM 2188 N N . ASP A 1 282 ? 1.212 -11.646 -5.174 1.00 90.00 282 ASP A N 1
ATOM 2189 C CA . ASP A 1 282 ? 0.184 -10.631 -4.930 1.00 90.00 282 ASP A CA 1
ATOM 2190 C C . ASP A 1 282 ? -1.149 -11.319 -4.612 1.00 90.00 282 ASP A C 1
ATOM 2192 O O . ASP A 1 282 ? -1.234 -12.547 -4.590 1.00 90.00 282 ASP A O 1
ATOM 2196 N N . GLY A 1 283 ? -2.198 -10.528 -4.398 1.00 94.00 283 GLY A N 1
ATOM 2197 C CA . GLY A 1 283 ? -3.541 -11.032 -4.161 1.00 94.00 283 GLY A CA 1
ATOM 2198 C C . GLY A 1 283 ? -3.719 -11.602 -2.756 1.00 94.00 283 GLY A C 1
ATOM 2199 O O . GLY A 1 283 ? -2.909 -11.373 -1.855 1.00 94.00 283 GLY A O 1
ATOM 2200 N N . TRP A 1 284 ? -4.810 -12.341 -2.563 1.00 95.38 284 TRP A N 1
ATOM 2201 C CA . TRP A 1 284 ? -5.058 -13.068 -1.321 1.00 95.38 284 TRP A CA 1
ATOM 2202 C C . TRP A 1 284 ? -4.096 -14.249 -1.185 1.00 95.38 284 TRP A C 1
ATOM 2204 O O . TRP A 1 284 ? -3.986 -15.079 -2.085 1.00 95.38 284 TRP A O 1
ATOM 2214 N N . ILE A 1 285 ? -3.419 -14.329 -0.041 1.00 93.44 285 ILE A N 1
ATOM 2215 C CA . ILE A 1 285 ? -2.447 -15.381 0.247 1.00 93.44 285 ILE A CA 1
ATOM 2216 C C . ILE A 1 285 ? -3.099 -16.479 1.088 1.00 93.44 285 ILE A C 1
ATOM 2218 O O . ILE A 1 285 ? -3.426 -16.268 2.258 1.00 93.44 285 ILE A O 1
ATOM 2222 N N . ASP A 1 286 ? -3.214 -17.672 0.510 1.00 89.94 286 ASP A N 1
ATOM 2223 C CA . ASP A 1 286 ? -3.728 -18.858 1.193 1.00 89.94 286 ASP A CA 1
ATOM 2224 C C . ASP A 1 286 ? -2.622 -19.637 1.926 1.00 89.94 286 ASP A C 1
ATOM 2226 O O . ASP A 1 286 ? -1.458 -19.662 1.518 1.00 89.94 286 ASP A O 1
ATOM 2230 N N . GLY A 1 287 ? -2.992 -20.316 3.018 1.00 89.94 287 GLY A N 1
ATOM 2231 C CA . GLY A 1 287 ? -2.093 -21.233 3.734 1.00 89.94 287 GLY A CA 1
ATOM 2232 C C . GLY A 1 287 ? -0.888 -20.557 4.399 1.00 89.94 287 GLY A C 1
ATOM 2233 O O . GLY A 1 287 ? 0.165 -21.179 4.559 1.00 89.94 287 GLY A O 1
ATOM 2234 N N . TYR A 1 288 ? -1.011 -19.281 4.765 1.00 93.44 288 TYR A N 1
ATOM 2235 C CA . TYR A 1 288 ? 0.037 -18.521 5.435 1.00 93.44 288 TYR A CA 1
ATOM 2236 C C . TYR A 1 288 ? -0.503 -17.790 6.665 1.00 93.44 288 TYR A C 1
ATOM 2238 O O . TYR A 1 288 ? -1.645 -17.345 6.665 1.00 93.44 288 TYR A O 1
ATOM 2246 N N . GLY A 1 289 ? 0.325 -17.669 7.706 1.00 94.81 289 GLY A N 1
ATOM 2247 C CA . GLY A 1 289 ? -0.080 -17.124 9.001 1.00 94.81 289 GLY A CA 1
ATOM 2248 C C . GLY A 1 289 ? -0.920 -18.090 9.843 1.00 94.81 289 GLY A C 1
ATOM 2249 O O . GLY A 1 289 ? -1.019 -19.284 9.560 1.00 94.81 289 GLY A O 1
ATOM 2250 N N . GLN A 1 290 ? -1.482 -17.557 10.926 1.00 96.81 290 GLN A N 1
ATOM 2251 C CA . GLN A 1 290 ? -2.303 -18.302 11.881 1.00 96.81 290 GLN A CA 1
ATOM 2252 C C . GLN A 1 290 ? -3.793 -18.285 11.504 1.00 96.81 290 GLN A C 1
ATOM 2254 O O . GLN A 1 290 ? -4.248 -17.451 10.721 1.00 96.81 290 GLN A O 1
ATOM 2259 N N . ALA A 1 291 ? -4.567 -19.202 12.093 1.00 96.31 291 ALA A N 1
ATOM 2260 C CA . ALA A 1 291 ? -6.000 -19.341 11.834 1.00 96.31 291 ALA A CA 1
ATOM 2261 C C . ALA A 1 291 ? -6.769 -18.020 12.012 1.00 96.31 291 ALA A C 1
ATOM 2263 O O . ALA A 1 291 ? -6.485 -17.236 12.916 1.00 96.31 291 ALA A O 1
ATOM 2264 N N . GLY A 1 292 ? -7.753 -17.786 11.142 1.00 93.94 292 GLY A N 1
ATOM 2265 C CA . GLY A 1 292 ? -8.604 -16.594 11.182 1.00 93.94 292 GLY A CA 1
ATOM 2266 C C . GLY A 1 292 ? -7.947 -15.303 10.694 1.00 93.94 292 GLY A C 1
ATOM 2267 O O . GLY A 1 292 ? -8.645 -14.301 10.561 1.00 93.94 292 GLY A O 1
ATOM 2268 N N . ASN A 1 293 ? -6.646 -15.315 10.392 1.00 96.75 293 ASN A N 1
ATOM 2269 C CA . ASN A 1 293 ? -5.971 -14.177 9.786 1.00 96.75 293 ASN A CA 1
ATOM 2270 C C . ASN A 1 293 ? -6.030 -14.273 8.257 1.00 96.75 293 ASN A C 1
ATOM 2272 O O . ASN A 1 293 ? -6.041 -15.369 7.695 1.00 96.75 293 ASN A O 1
ATOM 2276 N N . ARG A 1 294 ? -6.052 -13.127 7.570 1.00 97.25 294 ARG A N 1
ATOM 2277 C CA . ARG A 1 294 ? -6.037 -13.069 6.100 1.00 97.25 294 ARG A CA 1
ATOM 2278 C C . ARG A 1 294 ? -5.085 -11.986 5.625 1.00 97.25 294 ARG A C 1
ATOM 2280 O O . ARG A 1 294 ? -5.143 -10.870 6.132 1.00 97.25 294 ARG A O 1
ATOM 2287 N N . LEU A 1 295 ? -4.261 -12.312 4.634 1.00 98.00 295 LEU A N 1
ATOM 2288 C CA . LEU A 1 295 ? -3.284 -11.402 4.048 1.00 98.00 295 LEU A CA 1
ATOM 2289 C C . LEU A 1 295 ? -3.596 -11.159 2.573 1.00 98.00 295 LEU A C 1
ATOM 2291 O O . LEU A 1 295 ? -3.800 -12.109 1.817 1.00 98.00 295 LEU A O 1
ATOM 2295 N N . TYR A 1 296 ? -3.571 -9.892 2.176 1.00 98.00 296 TYR A N 1
ATOM 2296 C CA . TYR A 1 296 ? -3.536 -9.473 0.783 1.00 98.00 296 TYR A CA 1
ATOM 2297 C C . TYR A 1 296 ? -2.201 -8.789 0.471 1.00 98.00 296 TYR A C 1
ATOM 2299 O O . TYR A 1 296 ? -1.784 -7.900 1.210 1.00 98.00 296 TYR A O 1
ATOM 2307 N N . VAL A 1 297 ? -1.546 -9.155 -0.628 1.00 97.62 297 VAL A N 1
ATOM 2308 C CA . VAL A 1 297 ? -0.294 -8.524 -1.072 1.00 97.62 297 VAL A CA 1
ATOM 2309 C C . VAL A 1 297 ? -0.549 -7.706 -2.338 1.00 97.62 297 VAL A C 1
ATOM 2311 O O . VAL A 1 297 ? -1.041 -8.222 -3.336 1.00 97.62 297 VAL A O 1
ATOM 2314 N N . ASN A 1 298 ? -0.240 -6.415 -2.301 1.00 97.56 298 ASN A N 1
ATOM 2315 C CA . ASN A 1 298 ? -0.272 -5.520 -3.451 1.00 97.56 298 ASN A CA 1
ATOM 2316 C C . ASN A 1 298 ? 1.074 -5.598 -4.194 1.00 97.56 298 ASN A C 1
ATOM 2318 O O . ASN A 1 298 ? 2.126 -5.723 -3.577 1.00 97.56 298 ASN A O 1
ATOM 2322 N N . ARG A 1 299 ? 1.055 -5.525 -5.530 1.00 94.69 299 ARG A N 1
ATOM 2323 C CA . ARG A 1 299 ? 2.270 -5.656 -6.363 1.00 94.69 299 ARG A CA 1
ATOM 2324 C C . ARG A 1 299 ? 3.001 -4.343 -6.654 1.00 94.69 299 ARG A C 1
ATOM 2326 O O . ARG A 1 299 ? 3.833 -4.288 -7.569 1.00 94.69 299 ARG A O 1
ATOM 2333 N N . GLY A 1 300 ? 2.670 -3.292 -5.918 1.00 96.94 300 GLY A N 1
ATOM 2334 C CA . GLY A 1 300 ? 3.335 -2.004 -5.979 1.00 96.94 300 GLY A CA 1
ATOM 2335 C C . GLY A 1 300 ? 3.056 -1.207 -7.253 1.00 96.94 300 GLY A C 1
ATOM 2336 O O . GLY A 1 300 ? 2.434 -1.697 -8.205 1.00 96.94 300 GLY A O 1
ATOM 2337 N N . ILE A 1 301 ? 3.550 0.033 -7.291 1.00 98.00 301 ILE A N 1
ATOM 2338 C CA . ILE A 1 301 ? 3.393 0.926 -8.450 1.00 98.00 301 ILE A CA 1
ATOM 2339 C C . ILE A 1 301 ? 4.703 1.126 -9.201 1.00 98.00 301 ILE A C 1
ATOM 2341 O O . ILE A 1 301 ? 4.745 1.006 -10.431 1.00 98.00 301 ILE A O 1
ATOM 2345 N N . GLY A 1 302 ? 5.756 1.452 -8.463 1.00 94.81 302 GLY A N 1
ATOM 2346 C CA . GLY A 1 302 ? 7.099 1.645 -8.972 1.00 94.81 302 GLY A CA 1
ATOM 2347 C C . GLY A 1 302 ? 7.771 0.320 -9.295 1.00 94.81 302 GLY A C 1
ATOM 2348 O O . GLY A 1 302 ? 7.119 -0.670 -9.643 1.00 94.81 302 GLY A O 1
ATOM 2349 N N . PHE A 1 303 ? 9.087 0.298 -9.202 1.00 93.00 303 PHE A N 1
ATOM 2350 C CA . PHE A 1 303 ? 9.893 -0.830 -9.638 1.00 93.00 303 PHE A CA 1
ATOM 2351 C C . PHE A 1 303 ? 10.905 -1.216 -8.556 1.00 93.00 303 PHE A C 1
ATOM 2353 O O . PHE A 1 303 ? 11.165 -0.438 -7.645 1.00 93.00 303 PHE A O 1
ATOM 2360 N N . SER A 1 304 ? 11.514 -2.386 -8.700 1.00 86.81 304 SER A N 1
ATOM 2361 C CA . SER A 1 304 ? 12.652 -2.866 -7.920 1.00 86.81 304 SER A CA 1
ATOM 2362 C C . SER A 1 304 ? 13.631 -3.596 -8.846 1.00 86.81 304 SER A C 1
ATOM 2364 O O . SER A 1 304 ? 13.207 -4.253 -9.796 1.00 86.81 304 SER A O 1
ATOM 2366 N N . TYR A 1 305 ? 14.937 -3.463 -8.605 1.00 82.88 305 TYR A N 1
ATOM 2367 C CA . TYR A 1 305 ? 16.066 -3.950 -9.428 1.00 82.88 305 TYR A CA 1
ATOM 2368 C C . TYR A 1 305 ? 16.151 -3.422 -10.876 1.00 82.88 305 TYR A C 1
ATOM 2370 O O . TYR A 1 305 ? 17.201 -2.948 -11.301 1.00 82.88 305 TYR A O 1
ATOM 2378 N N . PHE A 1 306 ? 15.067 -3.504 -11.650 1.00 88.38 306 PHE A N 1
ATOM 2379 C CA . PHE A 1 306 ? 14.991 -3.090 -13.050 1.00 88.38 306 PHE A CA 1
ATOM 2380 C C . PHE A 1 306 ? 13.640 -2.422 -13.348 1.00 88.38 306 PHE A C 1
ATOM 2382 O O . PHE A 1 306 ? 12.611 -2.928 -12.892 1.00 88.38 306 PHE A O 1
ATOM 2389 N N . PRO A 1 307 ? 13.585 -1.368 -14.186 1.00 92.19 307 PRO A N 1
ATOM 2390 C CA . PRO A 1 307 ? 12.342 -0.680 -14.536 1.00 92.19 307 PRO A CA 1
ATOM 2391 C C . PRO A 1 307 ? 11.574 -1.413 -15.645 1.00 92.19 307 PRO A C 1
ATOM 2393 O O . PRO A 1 307 ? 11.360 -0.899 -16.746 1.00 92.19 307 PRO A O 1
ATOM 2396 N N . ILE A 1 308 ? 11.191 -2.659 -15.377 1.00 93.81 308 ILE A N 1
ATOM 2397 C CA . ILE A 1 308 ? 10.463 -3.518 -16.309 1.00 93.81 308 ILE A CA 1
ATOM 2398 C C . ILE A 1 308 ? 9.313 -4.207 -15.587 1.00 93.81 308 ILE A C 1
ATOM 2400 O O . ILE A 1 308 ? 9.487 -4.713 -14.486 1.00 93.81 308 ILE A O 1
ATOM 2404 N N . ARG A 1 309 ? 8.136 -4.254 -16.213 1.00 94.88 309 ARG A N 1
ATOM 2405 C CA . ARG A 1 309 ? 7.010 -5.085 -15.777 1.00 94.88 309 ARG A CA 1
ATOM 2406 C C . ARG A 1 309 ? 6.470 -5.873 -16.964 1.00 94.88 309 ARG A C 1
ATOM 2408 O O . ARG A 1 309 ? 6.053 -5.265 -17.940 1.00 94.88 309 ARG A O 1
ATOM 2415 N N . ILE A 1 310 ? 6.479 -7.202 -16.888 1.00 94.31 310 ILE A N 1
ATOM 2416 C CA . ILE A 1 310 ? 5.915 -8.102 -17.906 1.00 94.31 310 ILE A CA 1
ATOM 2417 C C . ILE A 1 310 ? 4.907 -9.021 -17.228 1.00 94.31 310 ILE A C 1
ATOM 2419 O O . ILE A 1 310 ? 5.263 -9.771 -16.320 1.00 94.31 310 ILE A O 1
ATOM 2423 N N . ASN A 1 311 ? 3.660 -8.972 -17.683 1.00 92.81 311 ASN A N 1
ATOM 2424 C CA . ASN A 1 311 ? 2.519 -9.637 -17.061 1.00 92.81 311 ASN A CA 1
ATOM 2425 C C . ASN A 1 311 ? 2.371 -9.310 -15.553 1.00 92.81 311 ASN A C 1
ATOM 2427 O O . ASN A 1 311 ? 1.951 -10.147 -14.758 1.00 92.81 311 ASN A O 1
ATOM 2431 N N . CYS A 1 312 ? 2.752 -8.097 -15.140 1.00 93.75 312 CYS A N 1
ATOM 2432 C CA . CYS A 1 312 ? 2.762 -7.638 -13.746 1.00 93.75 312 CYS A CA 1
ATOM 2433 C C . CYS A 1 312 ? 2.499 -6.126 -13.651 1.00 93.75 312 CYS A C 1
ATOM 2435 O O . CYS A 1 312 ? 3.324 -5.339 -13.180 1.00 93.75 312 CYS A O 1
ATOM 2437 N N . ARG A 1 313 ? 1.335 -5.709 -14.144 1.00 95.88 313 ARG A N 1
ATOM 2438 C CA . ARG A 1 313 ? 0.873 -4.314 -14.125 1.00 95.88 313 ARG A CA 1
ATOM 2439 C C . ARG A 1 313 ? 0.877 -3.703 -12.712 1.00 95.88 313 ARG A C 1
ATOM 2441 O O . ARG A 1 313 ? 0.522 -4.407 -11.771 1.00 95.88 313 ARG A O 1
ATOM 2448 N N . PRO A 1 314 ? 1.206 -2.407 -12.558 1.00 97.50 314 PRO A N 1
ATOM 2449 C CA . PRO A 1 314 ? 1.002 -1.672 -11.308 1.00 97.50 314 PRO A CA 1
ATOM 2450 C C . PRO A 1 314 ? -0.423 -1.799 -10.786 1.00 97.50 314 PRO A C 1
ATOM 2452 O O . PRO A 1 314 ? -1.353 -1.818 -11.593 1.00 97.50 314 PRO A O 1
ATOM 2455 N N . GLU A 1 315 ? -0.613 -1.808 -9.471 1.00 98.12 315 GLU A N 1
ATOM 2456 C CA . GLU A 1 315 ? -1.924 -2.076 -8.876 1.00 98.12 315 GLU A CA 1
ATOM 2457 C C . GLU A 1 315 ? -2.437 -0.936 -7.988 1.00 98.12 315 GLU A C 1
ATOM 2459 O O . GLU A 1 315 ? -1.737 -0.445 -7.105 1.00 98.12 315 GLU A O 1
ATOM 2464 N N . LEU A 1 316 ? -3.707 -0.574 -8.185 1.00 98.75 316 LEU A N 1
ATOM 2465 C CA . LEU A 1 316 ? -4.536 0.098 -7.184 1.00 98.75 316 LEU A CA 1
ATOM 2466 C C . LEU A 1 316 ? -5.601 -0.899 -6.722 1.00 98.75 316 LEU A C 1
ATOM 2468 O O . LEU A 1 316 ? -6.417 -1.331 -7.538 1.00 98.75 316 LEU A O 1
ATOM 2472 N N . THR A 1 317 ? -5.623 -1.229 -5.430 1.00 98.81 317 THR A N 1
ATOM 2473 C CA . THR A 1 317 ? -6.658 -2.092 -4.844 1.00 98.81 317 THR A CA 1
ATOM 2474 C C . THR A 1 317 ? -7.680 -1.244 -4.093 1.00 98.81 317 THR A C 1
ATOM 2476 O O . THR A 1 317 ? -7.317 -0.362 -3.316 1.00 98.81 317 THR A O 1
ATOM 2479 N N . MET A 1 318 ? -8.962 -1.528 -4.286 1.00 98.75 318 MET A N 1
ATOM 2480 C CA . MET A 1 318 ? -10.068 -0.924 -3.555 1.00 98.75 318 MET A CA 1
ATOM 2481 C C . MET A 1 318 ? -10.806 -2.014 -2.778 1.00 98.75 318 MET A C 1
ATOM 2483 O O . MET A 1 318 ? -11.401 -2.915 -3.361 1.00 98.75 318 MET A O 1
ATOM 2487 N N . PHE A 1 319 ? -10.769 -1.943 -1.450 1.00 98.75 319 PHE A N 1
ATOM 2488 C CA . PHE A 1 319 ? -11.454 -2.895 -0.584 1.00 98.75 319 PHE A CA 1
ATOM 2489 C C . PHE A 1 319 ? -12.823 -2.370 -0.192 1.00 98.75 319 PHE A C 1
ATOM 2491 O O . PHE A 1 319 ? -12.917 -1.386 0.536 1.00 98.75 319 PHE A O 1
ATOM 2498 N N . SER A 1 320 ? -13.881 -3.057 -0.608 1.00 98.44 320 SER A N 1
ATOM 2499 C CA . SER A 1 320 ? -15.226 -2.867 -0.068 1.00 98.44 320 SER A CA 1
ATOM 2500 C C . SER A 1 320 ? -15.367 -3.635 1.244 1.00 98.44 320 SER A C 1
ATOM 2502 O O . SER A 1 320 ? -15.247 -4.863 1.271 1.00 98.44 320 SER A O 1
ATOM 2504 N N . LEU A 1 321 ? -15.618 -2.915 2.336 1.00 98.25 321 LEU A N 1
ATOM 2505 C CA . LEU A 1 321 ? -15.733 -3.499 3.666 1.00 98.25 321 LEU A CA 1
ATOM 2506 C C . LEU A 1 321 ? -17.092 -4.176 3.850 1.00 98.25 321 LEU A C 1
ATOM 2508 O O . LEU A 1 321 ? -18.141 -3.611 3.530 1.00 98.25 321 LEU A O 1
ATOM 2512 N N . ARG A 1 322 ? -17.065 -5.388 4.398 1.00 97.44 322 ARG A N 1
ATOM 2513 C CA . ARG A 1 322 ? -18.241 -6.177 4.765 1.00 97.44 322 ARG A CA 1
ATOM 2514 C C . ARG A 1 322 ? -18.109 -6.657 6.192 1.00 97.44 322 ARG A C 1
ATOM 2516 O O . ARG A 1 322 ? -17.039 -7.096 6.612 1.00 97.44 322 ARG A O 1
ATOM 2523 N N . ARG A 1 323 ? -19.207 -6.625 6.931 1.00 94.88 323 ARG A N 1
ATOM 2524 C CA . ARG A 1 323 ? -19.257 -7.188 8.272 1.00 94.88 323 ARG A CA 1
ATOM 2525 C C . ARG A 1 323 ? -19.086 -8.706 8.222 1.00 94.88 323 ARG A C 1
ATOM 2527 O O . ARG A 1 323 ? -19.835 -9.406 7.545 1.00 94.88 323 ARG A O 1
ATOM 2534 N N . GLY A 1 324 ? -18.099 -9.202 8.960 1.00 86.69 324 GLY A N 1
ATOM 2535 C CA . GLY A 1 324 ? -17.943 -10.619 9.266 1.00 86.69 324 GLY A CA 1
ATOM 2536 C C . GLY A 1 324 ? -18.753 -11.007 10.497 1.00 86.69 324 GLY A C 1
ATOM 2537 O O . GLY A 1 324 ? -18.869 -10.221 11.441 1.00 86.69 324 GLY A O 1
ATOM 2538 N N . ASN A 1 325 ? -19.299 -12.221 10.483 1.00 72.00 325 ASN A N 1
ATOM 2539 C CA . ASN A 1 325 ? -19.794 -12.857 11.700 1.00 72.00 325 ASN A CA 1
ATOM 2540 C C . ASN A 1 325 ? -18.593 -13.385 12.499 1.00 72.00 325 ASN A C 1
ATOM 2542 O O . ASN A 1 325 ? -17.601 -13.792 11.892 1.00 72.00 325 ASN A O 1
ATOM 2546 N N . ASN A 1 326 ? -18.690 -13.330 13.830 1.00 55.69 326 ASN A N 1
ATOM 2547 C CA . ASN A 1 326 ? -17.680 -13.889 14.735 1.00 55.69 326 ASN A CA 1
ATOM 2548 C C . ASN A 1 326 ? -17.590 -15.410 14.617 1.00 55.69 326 ASN 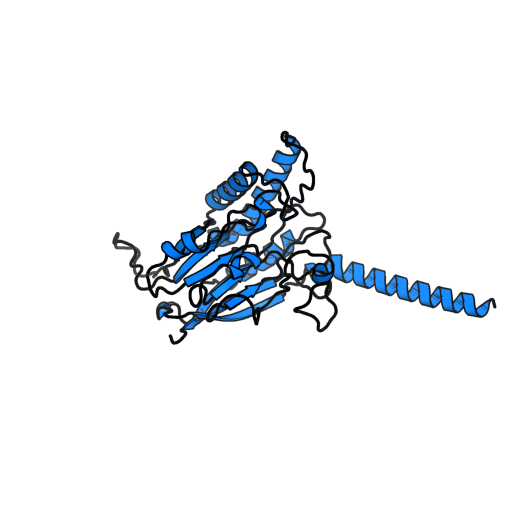A C 1
ATOM 2550 O O . ASN A 1 326 ? -18.650 -16.039 14.384 1.00 55.69 326 ASN A O 1
#

Secondary structure (DSSP, 8-state):
-HHHHHHHHHHHHHHHHHHHHHHHIIIIIGGGS-EEEEEEEEEET--GGGTT-EEEEE----BTSTT--HHHHHHHHHHHHHH--SEEEEES--B------TT-SS--HHHHHHHHHHHHHHHHHHHHHHHTT--EEEE--SGGGT-SSTTSPP-HHHHHHHHHHHHHHT-EE-SSEEEEE----TT-TT-------TTPEEEEE---TTTT---HHHHHTTSPTT--EEEE-SSGGGGGGSPTTS-SSEEE-SSGGGSB--TT-TT--GGGGT-SS----SEEE-S-SSTT--EEE---SS-BSBS--BS---EEEEEEEEEEP-

pLDDT: mean 89.56, std 13.78, range [40.44, 98.94]